Protein AF-A0A7H8XEZ5-F1 (afdb_monomer)

Structure (mmCIF, N/CA/C/O backbone):
data_AF-A0A7H8XEZ5-F1
#
_entry.id   AF-A0A7H8XEZ5-F1
#
loop_
_atom_site.group_PDB
_atom_site.id
_atom_site.type_symbol
_atom_site.label_atom_id
_atom_site.label_alt_id
_atom_site.label_comp_id
_atom_site.label_asym_id
_atom_site.label_entity_id
_atom_site.label_seq_id
_atom_site.pdbx_PDB_ins_code
_atom_site.Cartn_x
_atom_site.Cartn_y
_atom_site.Cartn_z
_atom_site.occupancy
_atom_site.B_iso_or_equiv
_atom_site.auth_seq_id
_atom_site.auth_comp_id
_atom_site.auth_asym_id
_atom_site.auth_atom_id
_atom_site.pdbx_PDB_model_num
ATOM 1 N N . MET A 1 1 ? -26.020 -7.640 13.249 1.00 35.28 1 MET A N 1
ATOM 2 C CA . MET A 1 1 ? -24.809 -8.482 13.328 1.00 35.28 1 MET A CA 1
ATOM 3 C C . MET A 1 1 ? -24.386 -8.817 11.910 1.00 35.28 1 MET A C 1
ATOM 5 O O . MET A 1 1 ? -24.890 -9.774 11.340 1.00 35.28 1 MET A O 1
ATOM 9 N N . THR A 1 2 ? -23.556 -7.984 11.289 1.00 42.88 2 THR A N 1
ATOM 10 C CA . THR A 1 2 ? -22.902 -8.361 10.032 1.00 42.88 2 THR A CA 1
ATOM 11 C C . THR A 1 2 ? -21.891 -9.453 10.363 1.00 42.88 2 THR A C 1
ATOM 13 O O . THR A 1 2 ? -21.129 -9.313 11.318 1.00 42.88 2 THR A O 1
ATOM 16 N N . ALA A 1 3 ? -21.938 -10.574 9.645 1.00 44.00 3 ALA A N 1
ATOM 17 C CA . ALA A 1 3 ? -20.956 -11.637 9.799 1.00 44.00 3 ALA A CA 1
ATOM 18 C C . ALA A 1 3 ? -19.563 -11.033 9.574 1.00 44.00 3 ALA A C 1
ATOM 20 O O . ALA A 1 3 ? -19.283 -10.530 8.485 1.00 44.00 3 ALA A O 1
ATOM 21 N N . SER A 1 4 ? -18.727 -11.027 10.617 1.00 56.81 4 SER A N 1
ATOM 22 C CA . SER A 1 4 ? -17.323 -10.651 10.478 1.00 56.81 4 SER A CA 1
ATOM 23 C C . SER A 1 4 ? -16.694 -11.675 9.542 1.00 56.81 4 SER A C 1
ATOM 25 O O . SER A 1 4 ? -16.546 -12.847 9.889 1.00 56.81 4 SER A O 1
ATOM 27 N N . THR A 1 5 ? -16.467 -11.263 8.299 1.00 82.00 5 THR A N 1
ATOM 28 C CA . THR A 1 5 ? -15.739 -12.071 7.325 1.00 82.00 5 THR A CA 1
ATOM 29 C C . THR A 1 5 ? -14.288 -12.064 7.774 1.00 82.00 5 THR A C 1
ATOM 31 O O . THR A 1 5 ? -13.782 -11.001 8.126 1.00 82.00 5 THR A O 1
ATOM 34 N N . ASP A 1 6 ? -13.649 -13.236 7.807 1.00 91.81 6 ASP A N 1
ATOM 35 C CA . ASP A 1 6 ? -12.242 -13.376 8.194 1.00 91.81 6 ASP A CA 1
ATOM 36 C C . ASP A 1 6 ? -11.391 -12.280 7.519 1.00 91.81 6 ASP A C 1
ATOM 38 O O . ASP A 1 6 ? -11.345 -12.236 6.284 1.00 91.81 6 ASP A O 1
ATOM 42 N N . PRO A 1 7 ? -10.731 -11.385 8.287 1.00 94.75 7 PRO A N 1
ATOM 43 C CA . PRO A 1 7 ? -9.972 -10.277 7.717 1.00 94.75 7 PRO A CA 1
ATOM 44 C C . PRO A 1 7 ? -8.780 -10.743 6.871 1.00 94.75 7 PRO A C 1
ATOM 46 O O . PRO A 1 7 ? -8.233 -9.954 6.104 1.00 94.75 7 PRO A O 1
ATOM 49 N N . LEU A 1 8 ? -8.378 -12.013 6.996 1.00 97.25 8 LEU A N 1
ATOM 50 C CA . LEU A 1 8 ? -7.280 -12.623 6.247 1.00 97.25 8 LEU A CA 1
ATOM 51 C C . LEU A 1 8 ? -7.763 -13.529 5.104 1.00 97.25 8 LEU A C 1
ATOM 53 O O . LEU A 1 8 ? -6.961 -14.237 4.488 1.00 97.25 8 LEU A O 1
ATOM 57 N N . ALA A 1 9 ? -9.059 -13.496 4.777 1.00 96.62 9 ALA A N 1
ATOM 58 C CA . ALA A 1 9 ? -9.618 -14.273 3.682 1.00 96.62 9 ALA A CA 1
ATOM 59 C C . ALA A 1 9 ? -8.895 -13.973 2.356 1.00 96.62 9 ALA A C 1
ATOM 61 O O . ALA A 1 9 ? -8.859 -12.840 1.880 1.00 96.62 9 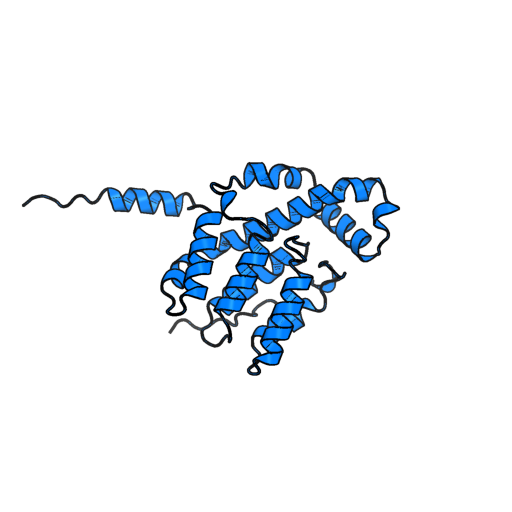ALA A O 1
ATOM 62 N N . GLY A 1 10 ? -8.339 -15.016 1.734 1.00 97.25 10 GLY A N 1
ATOM 63 C CA . GLY A 1 10 ? -7.616 -14.904 0.464 1.00 97.25 10 GLY A CA 1
ATOM 64 C C . GLY A 1 10 ? -6.130 -14.555 0.587 1.00 97.25 10 GLY A C 1
ATOM 65 O O . GLY A 1 10 ? -5.476 -14.473 -0.450 1.00 97.25 10 GLY A O 1
ATOM 66 N N . LEU A 1 11 ? -5.579 -14.425 1.802 1.00 98.38 11 LEU A N 1
ATOM 67 C CA . LEU A 1 11 ? -4.152 -14.151 2.019 1.00 98.38 11 LEU A CA 1
ATOM 68 C C . LEU A 1 11 ? -3.249 -15.156 1.290 1.00 98.38 11 LEU A C 1
ATOM 70 O O . LEU A 1 11 ? -2.317 -14.751 0.605 1.00 98.38 11 LEU A O 1
ATOM 74 N N . ASP A 1 12 ? -3.580 -16.447 1.345 1.00 97.94 12 ASP A N 1
ATOM 75 C CA . ASP A 1 12 ? -2.815 -17.522 0.688 1.00 97.94 12 ASP A CA 1
ATOM 76 C C . ASP A 1 12 ? -3.033 -17.626 -0.829 1.00 97.94 12 ASP A C 1
ATOM 78 O O . ASP A 1 12 ? -2.392 -18.435 -1.493 1.00 97.94 12 ASP A O 1
ATOM 82 N N . ARG A 1 13 ? -3.954 -16.837 -1.400 1.00 97.81 13 ARG A N 1
ATOM 83 C CA . ARG A 1 13 ? -4.188 -16.806 -2.855 1.00 97.81 13 ARG A CA 1
ATOM 84 C C . ARG A 1 13 ? -3.283 -15.810 -3.571 1.00 97.81 13 ARG A C 1
ATOM 86 O O . ARG A 1 13 ? -3.172 -15.871 -4.793 1.00 97.81 13 ARG A O 1
ATOM 93 N N . VAL A 1 14 ? -2.680 -14.880 -2.836 1.00 98.25 14 VAL A N 1
ATOM 94 C CA . VAL A 1 14 ? -1.692 -13.956 -3.393 1.00 98.25 14 VAL A CA 1
ATOM 95 C C . VAL A 1 14 ? -0.391 -14.739 -3.631 1.00 98.25 14 VAL A C 1
ATOM 97 O O . VAL A 1 14 ? 0.046 -15.466 -2.738 1.00 98.25 14 VAL A O 1
ATOM 100 N N . PRO A 1 15 ? 0.243 -14.628 -4.812 1.00 97.00 15 PRO A N 1
ATOM 101 C CA . PRO A 1 15 ? 1.436 -15.402 -5.146 1.00 97.00 15 PRO A CA 1
ATOM 102 C C . PRO A 1 15 ? 2.699 -14.773 -4.531 1.00 97.00 15 PRO A C 1
ATOM 104 O O . PRO A 1 15 ? 3.570 -14.288 -5.250 1.00 97.00 15 PRO A O 1
ATOM 107 N N . TRP A 1 16 ? 2.792 -14.757 -3.199 1.00 98.12 16 TRP A N 1
ATOM 108 C CA . TRP A 1 16 ? 3.825 -14.039 -2.436 1.00 98.12 16 TRP A CA 1
ATOM 109 C C . TRP A 1 16 ? 5.261 -14.340 -2.872 1.00 98.12 16 TRP A C 1
ATOM 111 O O . TRP A 1 16 ? 6.023 -13.403 -3.073 1.00 98.12 16 TRP A O 1
ATOM 121 N N . GLY A 1 17 ? 5.596 -15.605 -3.140 1.00 95.56 17 GLY A N 1
ATOM 122 C CA . GLY A 1 17 ? 6.935 -15.995 -3.605 1.00 95.56 17 GLY A CA 1
ATOM 123 C C . GLY A 1 17 ? 7.308 -15.522 -5.014 1.00 95.56 17 GLY A C 1
ATOM 124 O O . GLY A 1 17 ? 8.449 -15.676 -5.432 1.00 95.56 17 GLY A O 1
ATOM 125 N N . SER A 1 18 ? 6.363 -14.946 -5.766 1.00 94.88 18 SER A N 1
ATOM 126 C CA . SER A 1 18 ? 6.650 -14.273 -7.044 1.00 94.88 18 SER A CA 1
ATOM 127 C C . SER A 1 18 ? 6.796 -12.755 -6.914 1.00 94.88 18 SER A C 1
ATOM 129 O O . SER A 1 18 ? 7.231 -12.108 -7.862 1.00 94.88 18 SER A O 1
ATOM 131 N N . LEU A 1 19 ? 6.422 -12.195 -5.761 1.00 97.81 19 LEU A N 1
ATOM 132 C CA . LEU A 1 19 ? 6.446 -10.765 -5.482 1.00 97.81 19 LEU A CA 1
ATOM 133 C C . LEU A 1 19 ? 7.698 -10.414 -4.684 1.00 97.81 19 LEU A C 1
ATOM 135 O O . LEU A 1 19 ? 8.166 -11.216 -3.876 1.00 97.81 19 LEU A O 1
ATOM 139 N N . HIS A 1 20 ? 8.182 -9.185 -4.842 1.00 97.88 20 HIS A N 1
ATOM 140 C CA . HIS A 1 20 ? 9.327 -8.701 -4.076 1.00 97.88 20 HIS A CA 1
ATOM 141 C C . HIS A 1 20 ? 8.970 -7.529 -3.161 1.00 97.88 20 HIS A C 1
ATOM 143 O O . HIS A 1 20 ? 8.130 -6.672 -3.453 1.00 97.88 20 HIS A O 1
ATOM 149 N N . HIS A 1 21 ? 9.656 -7.499 -2.031 1.00 97.38 21 HIS A N 1
ATOM 150 C CA . HIS A 1 21 ? 9.671 -6.418 -1.059 1.00 97.38 21 HIS A CA 1
ATOM 151 C C . HIS A 1 21 ? 11.119 -5.910 -0.889 1.00 97.38 21 HIS A C 1
ATOM 153 O O . HIS A 1 21 ? 12.026 -6.390 -1.572 1.00 97.38 21 HIS A O 1
ATOM 159 N N . ALA A 1 22 ? 11.375 -5.001 0.053 1.00 96.62 22 ALA A N 1
ATOM 160 C CA . ALA A 1 22 ? 12.683 -4.356 0.216 1.00 96.62 22 ALA A CA 1
ATOM 161 C C . ALA A 1 22 ? 13.882 -5.288 0.444 1.00 96.62 22 ALA A C 1
ATOM 163 O O . ALA A 1 22 ? 15.019 -4.897 0.193 1.00 96.62 22 ALA A O 1
ATOM 164 N N . TYR A 1 23 ? 13.634 -6.503 0.931 1.00 95.06 23 TYR A N 1
ATOM 165 C CA . TYR A 1 23 ? 14.668 -7.473 1.290 1.00 95.06 23 TYR A CA 1
ATOM 166 C C . TYR A 1 23 ? 14.652 -8.739 0.418 1.00 95.06 23 TYR A C 1
ATOM 168 O O . TYR A 1 23 ? 15.205 -9.756 0.825 1.00 95.06 23 TYR A O 1
ATOM 176 N N . GLY A 1 24 ? 14.007 -8.704 -0.756 1.00 95.06 24 GLY A N 1
ATOM 177 C CA . GLY A 1 24 ? 13.902 -9.856 -1.664 1.00 95.06 24 GLY A CA 1
ATOM 178 C C . GLY A 1 24 ? 12.475 -10.407 -1.811 1.00 95.06 24 GLY A C 1
ATOM 179 O O . GLY A 1 24 ? 11.531 -9.615 -1.728 1.00 95.06 24 GLY A O 1
ATOM 180 N N . PRO A 1 25 ? 12.301 -11.719 -2.073 1.00 96.12 25 PRO A N 1
ATOM 181 C CA . PRO A 1 25 ? 10.989 -12.358 -2.219 1.00 96.12 25 PRO A CA 1
ATOM 182 C C . PRO A 1 25 ? 10.098 -12.184 -0.982 1.00 96.12 25 PRO A C 1
ATOM 184 O O . PRO A 1 25 ? 10.585 -12.226 0.143 1.00 96.12 25 PRO A O 1
ATOM 187 N N . ALA A 1 26 ? 8.791 -12.018 -1.187 1.00 98.19 26 ALA A N 1
ATOM 188 C CA . ALA A 1 26 ? 7.827 -11.663 -0.141 1.00 98.19 26 ALA A CA 1
ATOM 189 C C . ALA A 1 26 ? 7.189 -12.872 0.583 1.00 98.19 26 ALA A C 1
ATOM 191 O O . ALA A 1 26 ? 6.064 -12.773 1.079 1.00 98.19 26 ALA A O 1
ATOM 192 N N . ASP A 1 27 ? 7.866 -14.023 0.634 1.00 98.00 27 ASP A N 1
ATOM 193 C CA . ASP A 1 27 ? 7.354 -15.276 1.224 1.00 98.00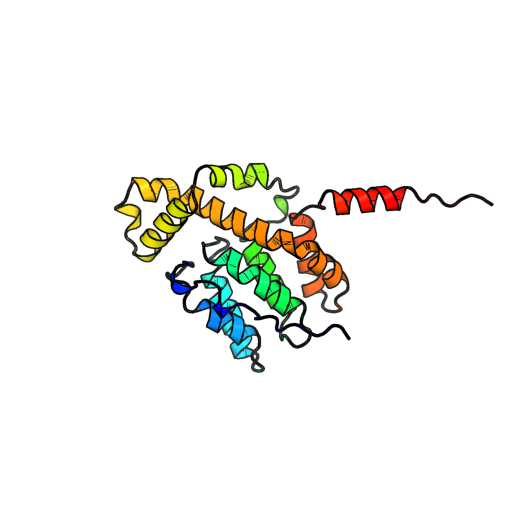 27 ASP A CA 1
ATOM 194 C C . ASP A 1 27 ? 7.022 -15.177 2.726 1.00 98.00 27 ASP A C 1
ATOM 196 O O . ASP A 1 27 ? 6.225 -15.952 3.258 1.00 98.00 27 ASP A O 1
ATOM 200 N N . ASP A 1 28 ? 7.630 -14.223 3.425 1.00 98.25 28 ASP A N 1
ATOM 201 C CA . ASP A 1 28 ? 7.472 -13.968 4.856 1.00 98.25 28 ASP A CA 1
ATOM 202 C C . ASP A 1 28 ? 6.251 -13.088 5.194 1.00 98.25 28 ASP A C 1
ATOM 204 O O . ASP A 1 28 ? 5.699 -13.181 6.301 1.00 98.25 28 ASP A O 1
ATOM 208 N N . VAL A 1 29 ? 5.777 -12.284 4.237 1.00 98.69 29 VAL A N 1
ATOM 209 C CA . VAL A 1 29 ? 4.665 -11.335 4.400 1.00 98.69 29 VAL A CA 1
ATOM 210 C C . VAL A 1 29 ? 3.389 -11.995 4.943 1.00 98.69 29 VAL A C 1
ATOM 212 O O . VAL A 1 29 ? 2.802 -11.454 5.887 1.00 98.69 29 VAL A O 1
ATOM 215 N N . PRO A 1 30 ? 2.944 -13.180 4.473 1.00 98.69 30 PRO A N 1
ATOM 216 C CA . PRO A 1 30 ? 1.761 -13.844 5.030 1.00 98.69 30 PRO A CA 1
ATOM 217 C C . PRO A 1 30 ? 1.902 -14.182 6.513 1.00 98.69 30 PRO A C 1
ATOM 219 O O . PRO A 1 30 ? 0.920 -14.159 7.257 1.00 98.69 30 PRO A O 1
ATOM 222 N N . GLY A 1 31 ? 3.113 -14.535 6.952 1.00 98.56 31 GLY A N 1
ATOM 223 C CA . GLY A 1 31 ? 3.408 -14.807 8.356 1.00 98.56 31 GLY A CA 1
ATOM 224 C C . GLY A 1 31 ? 3.296 -13.540 9.201 1.00 98.56 31 GLY A C 1
ATOM 225 O O . GLY A 1 31 ? 2.639 -13.548 10.243 1.00 98.56 31 GLY A O 1
ATOM 226 N N . GLN A 1 32 ? 3.861 -12.436 8.711 1.00 98.62 32 GLN A N 1
ATOM 227 C CA . GLN A 1 32 ? 3.814 -11.132 9.376 1.00 98.62 32 GLN A 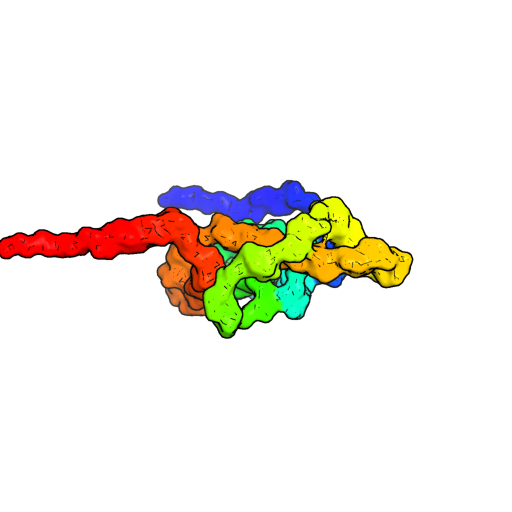CA 1
ATOM 228 C C . GLN A 1 32 ? 2.379 -10.593 9.477 1.00 98.62 32 GLN A C 1
ATOM 230 O O . GLN A 1 32 ? 1.949 -10.197 10.560 1.00 98.62 32 GLN A O 1
ATOM 235 N N . VAL A 1 33 ? 1.593 -10.660 8.394 1.00 98.69 33 VAL A N 1
ATOM 236 C CA . VAL A 1 33 ? 0.182 -10.229 8.385 1.00 98.69 33 VAL A CA 1
ATOM 237 C C . VAL A 1 33 ? -0.651 -11.039 9.387 1.00 98.69 33 VAL A C 1
ATOM 239 O O . VAL A 1 33 ? -1.417 -10.460 10.158 1.00 98.69 33 VAL A O 1
ATOM 242 N N . ARG A 1 34 ? -0.470 -12.367 9.457 1.00 98.44 34 ARG A N 1
ATOM 243 C CA . ARG A 1 34 ? -1.132 -13.200 10.481 1.00 98.44 34 ARG A CA 1
ATOM 244 C C . ARG A 1 34 ? -0.702 -12.831 11.896 1.00 98.44 34 ARG A C 1
ATOM 246 O O . ARG A 1 34 ? -1.531 -12.808 12.803 1.00 98.44 34 ARG A O 1
ATOM 253 N N . ALA A 1 35 ? 0.576 -12.528 12.104 1.00 98.38 35 ALA A N 1
ATOM 254 C CA . ALA A 1 35 ? 1.107 -12.193 13.419 1.00 98.38 35 ALA A CA 1
ATOM 255 C C . ALA A 1 35 ? 0.541 -10.877 13.991 1.00 98.38 35 ALA A C 1
ATOM 257 O O . ALA A 1 35 ? 0.511 -10.724 15.215 1.00 98.38 35 ALA A O 1
ATOM 258 N N . LEU A 1 36 ? -0.016 -9.986 13.157 1.00 97.88 36 LEU A N 1
ATOM 259 C CA . LEU A 1 36 ? -0.790 -8.820 13.614 1.00 97.88 36 LEU A CA 1
ATOM 260 C C . LEU A 1 36 ? -2.053 -9.208 14.408 1.00 97.88 36 LEU A C 1
ATOM 262 O O . LEU A 1 36 ? -2.531 -8.426 15.223 1.00 97.88 36 LEU A O 1
ATOM 266 N N . ARG A 1 37 ? -2.567 -10.434 14.241 1.00 96.62 37 ARG A N 1
ATOM 267 C CA . ARG A 1 37 ? -3.694 -10.985 15.019 1.00 96.62 37 ARG A CA 1
ATOM 268 C C . ARG A 1 37 ? -3.276 -11.658 16.324 1.00 96.62 37 ARG A C 1
ATOM 270 O O . ARG A 1 37 ? -4.127 -12.179 17.042 1.00 96.62 37 ARG A O 1
ATOM 277 N N . SER A 1 38 ? -1.983 -11.678 16.646 1.00 97.25 38 SER A N 1
ATOM 278 C CA . SER A 1 38 ? -1.502 -12.326 17.863 1.00 97.25 38 SER A CA 1
ATOM 279 C C . SER A 1 38 ? -2.108 -11.690 19.116 1.00 97.25 38 SER A C 1
ATOM 281 O O . SER A 1 38 ? -2.149 -10.467 19.275 1.00 97.25 38 SER A O 1
ATOM 283 N N . THR A 1 39 ? -2.502 -12.526 20.073 1.00 96.38 39 THR A N 1
ATOM 284 C CA . THR A 1 39 ? -2.906 -12.075 21.412 1.00 96.38 39 THR A CA 1
ATOM 285 C C . THR A 1 39 ? -1.736 -11.454 22.185 1.00 96.38 39 THR A C 1
ATOM 287 O O . THR A 1 39 ? -1.949 -10.663 23.103 1.00 96.38 39 THR A O 1
ATOM 290 N N . HIS A 1 40 ? -0.493 -11.741 21.784 1.00 97.75 40 HIS A N 1
ATOM 291 C CA . HIS A 1 40 ? 0.719 -11.237 22.421 1.00 97.75 40 HIS A CA 1
ATOM 292 C C . HIS A 1 40 ? 1.183 -9.926 21.774 1.00 97.75 40 HIS A C 1
ATOM 294 O O . HIS A 1 40 ? 1.668 -9.903 20.642 1.00 97.75 40 HIS A O 1
ATOM 300 N N . ALA A 1 41 ? 1.098 -8.824 22.525 1.00 97.31 41 ALA A N 1
ATOM 301 C CA . ALA A 1 41 ? 1.468 -7.492 22.039 1.00 97.31 41 ALA A CA 1
ATOM 302 C C . ALA A 1 41 ? 2.920 -7.376 21.514 1.00 97.31 41 ALA A C 1
ATOM 304 O O . ALA A 1 41 ? 3.114 -6.731 20.483 1.00 97.31 41 ALA A O 1
ATOM 305 N N . PRO A 1 42 ? 3.949 -8.004 22.129 1.00 98.06 42 PRO A N 1
ATOM 306 C CA . PRO A 1 42 ? 5.301 -7.990 21.564 1.00 98.06 42 PRO A CA 1
ATOM 307 C C . PRO A 1 42 ? 5.386 -8.630 20.172 1.00 98.06 42 PRO A C 1
ATOM 309 O O . PRO A 1 42 ? 6.084 -8.107 19.307 1.00 98.06 42 PRO A O 1
ATOM 312 N N . THR A 1 43 ? 4.641 -9.716 19.934 1.00 98.44 43 THR A N 1
ATOM 313 C CA . THR A 1 43 ? 4.568 -10.378 18.623 1.00 98.44 43 THR A CA 1
ATOM 314 C C . THR A 1 43 ? 3.945 -9.458 17.580 1.00 98.44 43 THR A C 1
ATOM 316 O O . THR A 1 43 ? 4.513 -9.312 16.503 1.00 98.44 43 THR A O 1
ATOM 319 N N . ARG A 1 44 ? 2.834 -8.783 17.912 1.00 98.19 44 ARG A N 1
ATOM 320 C CA . ARG A 1 44 ? 2.193 -7.826 16.996 1.00 98.19 44 ARG A CA 1
ATOM 321 C C . ARG A 1 44 ? 3.115 -6.667 16.636 1.00 98.19 44 ARG A C 1
ATOM 323 O O . ARG A 1 44 ? 3.261 -6.357 15.463 1.00 98.19 44 ARG A O 1
ATOM 330 N N . ARG A 1 45 ? 3.776 -6.052 17.625 1.00 98.12 45 ARG A N 1
ATOM 331 C CA . ARG A 1 45 ? 4.698 -4.925 17.388 1.00 98.12 45 ARG A CA 1
ATOM 332 C C . ARG A 1 45 ? 5.883 -5.316 16.512 1.00 98.12 45 ARG A C 1
ATOM 334 O O . ARG A 1 45 ? 6.255 -4.557 15.623 1.00 98.12 45 ARG A O 1
ATOM 341 N N . ARG A 1 46 ? 6.459 -6.498 16.753 1.00 98.44 46 ARG A N 1
ATOM 342 C CA . ARG A 1 46 ? 7.532 -7.040 15.916 1.00 98.44 46 ARG A CA 1
ATOM 343 C C . ARG A 1 46 ? 7.047 -7.244 14.481 1.00 98.44 46 ARG A C 1
ATOM 345 O O . ARG A 1 46 ? 7.662 -6.704 13.571 1.00 98.44 46 ARG A O 1
ATOM 352 N N . ALA A 1 47 ? 5.921 -7.934 14.307 1.00 98.62 47 ALA A N 1
ATOM 353 C CA . ALA A 1 47 ? 5.337 -8.190 12.995 1.00 98.62 47 ALA A CA 1
ATOM 354 C C . ALA A 1 47 ? 4.999 -6.896 12.243 1.00 98.62 47 ALA A C 1
ATOM 356 O O . ALA A 1 47 ? 5.272 -6.792 11.055 1.00 98.62 47 ALA A O 1
ATOM 357 N N . LEU A 1 48 ? 4.466 -5.887 12.939 1.00 98.44 48 LEU A N 1
ATOM 358 C CA . LEU A 1 48 ? 4.190 -4.572 12.365 1.00 98.44 48 LEU A CA 1
ATOM 359 C C . LEU A 1 48 ? 5.473 -3.900 11.863 1.00 98.44 48 LEU A C 1
ATOM 361 O O . LEU A 1 48 ? 5.481 -3.361 10.762 1.00 98.44 48 LEU A O 1
ATOM 365 N N . SER A 1 49 ? 6.552 -3.938 12.651 1.00 98.00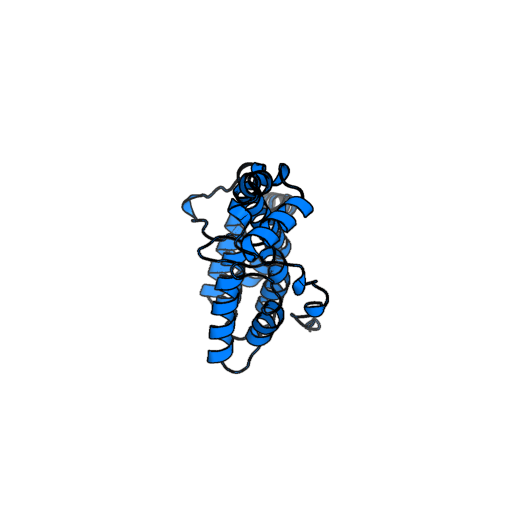 49 SER A N 1
ATOM 366 C CA . SER A 1 49 ? 7.828 -3.328 12.269 1.00 98.00 49 SER A CA 1
ATOM 367 C C . SER A 1 49 ? 8.513 -4.066 11.119 1.00 98.00 49 SER A C 1
ATOM 369 O O . SER A 1 49 ? 9.058 -3.411 10.233 1.00 98.00 49 SER A O 1
ATOM 371 N N . GLU A 1 50 ? 8.503 -5.401 11.135 1.00 98.38 50 GLU A N 1
ATOM 372 C CA . GLU A 1 50 ? 9.045 -6.237 10.055 1.00 98.38 50 GLU A CA 1
ATOM 373 C C . GLU A 1 50 ? 8.269 -5.990 8.757 1.00 98.38 50 GLU A C 1
ATOM 375 O O . GLU A 1 50 ? 8.871 -5.643 7.742 1.00 98.38 50 GLU A O 1
ATOM 380 N N . LEU A 1 51 ? 6.934 -6.025 8.822 1.00 98.56 51 LEU A N 1
ATOM 381 C CA . LEU A 1 51 ? 6.071 -5.766 7.674 1.00 98.56 51 LEU A CA 1
ATOM 382 C C . LEU A 1 51 ? 6.261 -4.348 7.127 1.00 98.56 51 LEU A C 1
ATOM 384 O O . LEU A 1 51 ? 6.418 -4.174 5.922 1.00 98.56 51 LEU A O 1
ATOM 388 N N . ALA A 1 52 ? 6.298 -3.333 7.996 1.00 97.94 52 ALA A N 1
ATOM 389 C CA . ALA A 1 52 ? 6.548 -1.951 7.592 1.00 97.94 52 ALA A CA 1
ATOM 390 C C . ALA A 1 52 ? 7.887 -1.802 6.858 1.00 97.94 52 ALA A C 1
ATOM 392 O O . ALA A 1 52 ? 7.942 -1.167 5.806 1.00 97.94 52 ALA A O 1
ATOM 393 N N . GLY A 1 53 ? 8.952 -2.409 7.390 1.00 97.19 53 GLY A N 1
ATOM 394 C CA . GLY A 1 53 ? 10.279 -2.377 6.781 1.00 97.19 53 GLY A CA 1
ATOM 395 C C . GLY A 1 53 ? 10.330 -3.096 5.435 1.00 97.19 53 GLY A C 1
ATOM 396 O O . GLY A 1 53 ? 10.958 -2.589 4.510 1.00 97.19 53 GLY A O 1
ATOM 397 N N . ALA A 1 54 ? 9.640 -4.231 5.319 1.00 97.81 54 ALA A N 1
ATOM 398 C CA . ALA A 1 54 ? 9.550 -5.020 4.100 1.00 97.81 54 ALA A CA 1
ATOM 399 C C . ALA A 1 54 ? 8.784 -4.284 2.992 1.00 97.81 54 ALA A C 1
ATOM 401 O O . ALA A 1 54 ? 9.314 -4.051 1.906 1.00 97.81 54 ALA A O 1
ATOM 402 N N . VAL A 1 55 ? 7.534 -3.892 3.256 1.00 98.06 55 VAL A N 1
ATOM 403 C CA . VAL A 1 55 ? 6.641 -3.354 2.218 1.00 98.06 55 VAL A CA 1
ATOM 404 C C . VAL A 1 55 ? 6.696 -1.834 2.075 1.00 98.06 55 VAL A C 1
ATOM 406 O O . VAL A 1 55 ? 6.111 -1.294 1.142 1.00 98.06 55 VAL A O 1
ATOM 409 N N . CYS A 1 56 ? 7.364 -1.106 2.968 1.00 97.38 56 CYS A N 1
ATOM 410 C CA . CYS A 1 56 ? 7.514 0.345 2.862 1.00 97.38 56 CYS A CA 1
ATOM 411 C C . CYS A 1 56 ? 8.844 0.832 3.469 1.00 97.38 56 CYS A C 1
ATOM 413 O O . CYS A 1 56 ? 8.872 1.595 4.442 1.00 97.38 56 CYS A O 1
ATOM 415 N N . HIS A 1 57 ? 9.970 0.410 2.894 1.00 94.75 57 HIS A N 1
ATOM 416 C CA . HIS A 1 57 ? 11.288 0.758 3.421 1.00 94.75 57 HIS A CA 1
ATOM 417 C C . HIS A 1 57 ? 11.612 2.247 3.253 1.00 94.75 57 HIS A C 1
ATOM 419 O O . HIS A 1 57 ? 11.707 2.741 2.132 1.00 94.75 57 HIS A O 1
ATOM 425 N N . GLN A 1 58 ? 11.787 2.969 4.366 1.00 92.38 58 GLN A N 1
ATOM 426 C CA . GLN A 1 58 ? 12.120 4.407 4.388 1.00 92.38 58 GLN A CA 1
ATOM 427 C C . GLN A 1 58 ? 11.181 5.270 3.526 1.00 92.38 58 GLN A C 1
ATOM 429 O O . GLN A 1 58 ? 11.567 6.286 2.956 1.00 92.38 58 GLN A O 1
ATOM 434 N N . GLY A 1 59 ? 9.917 4.853 3.434 1.00 92.50 59 GLY A N 1
ATOM 435 C CA . GLY A 1 59 ? 8.910 5.535 2.635 1.00 92.50 59 GLY A CA 1
ATOM 436 C C . GLY A 1 59 ? 8.881 5.136 1.161 1.00 92.50 59 GLY A C 1
ATOM 437 O O . GLY A 1 59 ? 8.015 5.659 0.468 1.00 92.50 59 GLY A O 1
ATOM 438 N N . THR A 1 60 ? 9.748 4.232 0.689 1.00 96.25 60 THR A N 1
ATOM 439 C CA . THR A 1 60 ? 9.707 3.615 -0.649 1.00 96.25 60 THR A CA 1
ATOM 440 C C . THR A 1 60 ? 8.805 2.387 -0.645 1.00 96.25 60 THR A C 1
ATOM 442 O O . THR A 1 60 ? 8.902 1.546 0.243 1.00 96.25 60 THR A O 1
ATOM 445 N N . ARG A 1 61 ? 7.938 2.274 -1.657 1.00 98.12 61 ARG A N 1
ATOM 446 C CA . ARG A 1 61 ? 7.020 1.141 -1.836 1.00 98.12 61 ARG A CA 1
ATOM 447 C C . ARG A 1 61 ? 7.611 0.174 -2.852 1.00 98.12 61 ARG A C 1
ATOM 449 O O . ARG A 1 61 ? 8.408 0.576 -3.692 1.00 98.12 61 ARG A O 1
ATOM 456 N N . TRP A 1 62 ? 7.190 -1.072 -2.753 1.00 98.00 62 TRP A N 1
ATOM 457 C CA . TRP A 1 62 ? 7.696 -2.227 -3.475 1.00 98.00 62 TRP A CA 1
ATOM 458 C C . TRP A 1 62 ? 6.541 -2.978 -4.135 1.00 98.00 62 TRP A C 1
ATOM 460 O O . TRP A 1 62 ? 5.366 -2.702 -3.883 1.00 98.00 62 TRP A O 1
ATOM 470 N N . GLU A 1 63 ? 6.865 -3.962 -4.963 1.00 98.06 63 GLU A N 1
ATOM 471 C CA . GLU A 1 63 ? 5.872 -4.762 -5.677 1.00 98.06 63 GLU A CA 1
ATOM 472 C C . GLU A 1 63 ? 4.832 -5.401 -4.734 1.00 98.06 63 GLU A C 1
ATOM 474 O O . GLU A 1 63 ? 3.629 -5.382 -5.013 1.00 98.06 63 GLU A O 1
ATOM 479 N N . ALA A 1 64 ? 5.275 -5.900 -3.576 1.00 98.31 64 ALA A N 1
ATOM 480 C CA . ALA A 1 64 ? 4.416 -6.498 -2.555 1.00 98.31 64 ALA A CA 1
ATOM 481 C C . ALA A 1 64 ? 3.481 -5.494 -1.842 1.00 98.31 64 ALA A C 1
ATOM 483 O O . ALA A 1 64 ? 2.457 -5.900 -1.286 1.00 98.31 64 ALA A O 1
ATOM 484 N N . SER A 1 65 ? 3.777 -4.188 -1.862 1.00 98.69 65 SER A N 1
ATOM 485 C CA . SER A 1 65 ? 3.085 -3.170 -1.052 1.00 98.69 65 SER A CA 1
ATOM 486 C C . SER A 1 65 ? 1.588 -3.103 -1.311 1.00 98.69 65 SER A C 1
ATOM 488 O O . SER A 1 65 ? 0.791 -3.113 -0.376 1.00 98.69 65 SER A O 1
ATOM 490 N N . ARG A 1 66 ? 1.175 -3.088 -2.582 1.00 98.62 66 ARG A N 1
ATOM 491 C CA . ARG A 1 66 ? -0.250 -3.008 -2.942 1.00 98.62 66 ARG A CA 1
ATOM 492 C C . ARG A 1 66 ? -1.059 -4.206 -2.432 1.00 98.62 66 ARG A C 1
ATOM 494 O O . ARG A 1 66 ? -2.259 -4.084 -2.211 1.00 98.62 66 ARG A O 1
ATOM 501 N N . HIS A 1 67 ? -0.414 -5.360 -2.250 1.00 98.69 67 HIS A N 1
ATOM 502 C CA . HIS A 1 67 ? -1.089 -6.616 -1.920 1.00 98.69 67 HIS A CA 1
ATOM 503 C C . HIS A 1 67 ? -1.410 -6.750 -0.435 1.00 98.69 67 HIS A C 1
ATOM 505 O O . HIS A 1 67 ? -2.329 -7.485 -0.087 1.00 98.69 67 HIS A O 1
ATOM 511 N N . VAL A 1 68 ? -0.717 -6.022 0.448 1.00 98.75 68 VAL A N 1
ATOM 512 C CA . VAL A 1 68 ? -1.037 -6.035 1.887 1.00 98.75 68 VAL A CA 1
ATOM 513 C C . VAL A 1 68 ? -2.195 -5.105 2.251 1.00 98.75 68 VAL A C 1
ATOM 515 O O . VAL A 1 68 ? -2.877 -5.338 3.247 1.00 98.75 68 VAL A O 1
ATOM 518 N N . VAL A 1 69 ? -2.457 -4.084 1.427 1.00 98.81 69 VAL A N 1
ATOM 519 C CA . VAL A 1 69 ? -3.495 -3.062 1.644 1.00 98.81 69 VAL A CA 1
ATOM 520 C C . VAL A 1 69 ? -4.872 -3.633 2.018 1.00 98.81 69 VAL A C 1
ATOM 522 O O . VAL A 1 69 ? -5.386 -3.235 3.067 1.00 98.81 69 VAL A O 1
ATOM 525 N N . PRO A 1 70 ? -5.479 -4.564 1.251 1.00 98.50 70 PRO A N 1
ATOM 526 C CA . PRO A 1 70 ? -6.818 -5.058 1.576 1.00 98.50 70 PRO A CA 1
ATOM 527 C C . PRO A 1 70 ? -6.877 -5.773 2.933 1.00 98.50 70 PRO A C 1
ATOM 529 O O . PRO A 1 70 ? -7.875 -5.656 3.644 1.00 98.50 70 PRO A O 1
ATOM 532 N N . PHE A 1 71 ? -5.803 -6.465 3.325 1.00 98.69 71 PHE A N 1
ATOM 533 C CA . PHE A 1 71 ? -5.722 -7.155 4.613 1.00 98.69 71 PHE A CA 1
ATOM 534 C C . PHE A 1 71 ? -5.533 -6.173 5.766 1.00 98.69 71 PHE A C 1
ATOM 536 O O . PHE A 1 71 ? -6.192 -6.314 6.789 1.00 98.69 71 PHE A O 1
ATOM 543 N N . LEU A 1 72 ? -4.702 -5.138 5.600 1.00 98.75 72 LEU A N 1
ATOM 544 C CA . LEU A 1 72 ? -4.561 -4.074 6.601 1.00 98.75 72 LEU A CA 1
ATOM 545 C C . LEU A 1 72 ? -5.890 -3.337 6.814 1.00 98.75 72 LEU A C 1
ATOM 547 O O . LEU A 1 72 ? -6.282 -3.102 7.955 1.00 98.75 72 LEU A O 1
ATOM 551 N N . ALA A 1 73 ? -6.621 -3.044 5.734 1.00 98.44 73 ALA A N 1
ATOM 552 C CA . ALA A 1 73 ? -7.936 -2.421 5.822 1.00 98.44 73 ALA A CA 1
ATOM 553 C C . ALA A 1 73 ? -8.972 -3.327 6.514 1.00 98.44 73 ALA A C 1
ATOM 555 O O . ALA A 1 73 ? -9.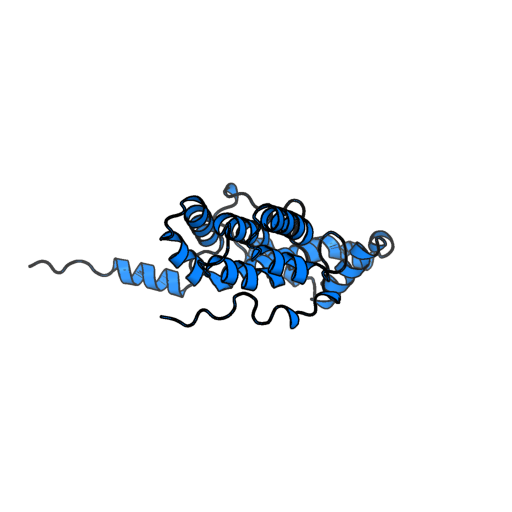777 -2.857 7.315 1.00 98.44 73 ALA A O 1
ATOM 556 N N . ALA A 1 74 ? -8.953 -4.637 6.249 1.00 98.19 74 ALA A N 1
ATOM 557 C CA . ALA A 1 74 ? -9.838 -5.593 6.915 1.00 98.19 74 ALA A CA 1
ATOM 558 C C . ALA A 1 74 ? -9.484 -5.809 8.391 1.00 98.19 74 ALA A C 1
ATOM 560 O O . ALA A 1 74 ? -10.375 -5.853 9.235 1.00 98.19 74 ALA A O 1
ATOM 561 N N . LEU A 1 75 ? -8.195 -5.873 8.719 1.00 98.19 75 LEU A N 1
ATOM 562 C CA . LEU A 1 75 ? -7.712 -5.943 10.096 1.00 98.19 75 LEU A CA 1
ATOM 563 C C . LEU A 1 75 ? -8.110 -4.703 10.899 1.00 98.19 75 LEU A C 1
ATOM 565 O O . LEU A 1 75 ? -8.512 -4.839 12.052 1.00 98.19 75 LEU A O 1
ATOM 569 N N . ALA A 1 76 ? -8.032 -3.519 10.292 1.00 97.81 76 ALA A N 1
ATOM 570 C CA . ALA A 1 76 ? -8.459 -2.270 10.907 1.00 97.81 76 ALA A CA 1
ATOM 571 C C . ALA A 1 76 ? -9.979 -2.194 11.127 1.00 97.81 76 ALA A C 1
ATOM 573 O O . ALA A 1 76 ? -10.402 -1.552 12.081 1.00 97.81 76 ALA A O 1
ATOM 574 N N . ASP A 1 77 ? -10.803 -2.863 10.315 1.00 96.12 77 ASP A N 1
ATOM 575 C CA . ASP A 1 77 ? -12.255 -2.949 10.537 1.00 96.12 77 ASP A CA 1
ATOM 576 C C . ASP A 1 77 ? -12.648 -3.930 11.649 1.00 96.12 77 ASP A C 1
ATOM 578 O O . ASP A 1 77 ? -13.702 -3.759 12.257 1.00 96.12 77 ASP A O 1
ATOM 582 N N . ASP A 1 78 ? -11.845 -4.964 11.909 1.00 96.06 78 ASP A N 1
ATOM 583 C CA . ASP A 1 78 ? -12.174 -5.986 12.902 1.00 96.06 78 ASP A CA 1
ATOM 584 C C . ASP A 1 78 ? -11.823 -5.513 14.330 1.00 96.06 78 ASP A C 1
ATOM 586 O O . ASP A 1 78 ? -10.636 -5.392 14.658 1.00 96.06 78 ASP A O 1
ATOM 590 N N . PRO A 1 79 ? -12.811 -5.311 15.230 1.00 93.25 79 PRO A N 1
ATOM 591 C CA . PRO A 1 79 ? -12.560 -4.896 16.611 1.00 93.25 79 PRO A CA 1
ATOM 592 C C . PRO A 1 79 ? -11.740 -5.905 17.427 1.00 93.25 79 PRO A C 1
ATOM 594 O O . PRO A 1 79 ? -11.187 -5.541 18.462 1.00 93.25 79 PRO A O 1
ATOM 597 N N . ALA A 1 80 ? -11.653 -7.167 16.989 1.00 93.06 80 ALA A N 1
ATOM 598 C CA . ALA A 1 80 ? -10.820 -8.184 17.630 1.00 93.06 80 ALA A CA 1
ATOM 599 C C . ALA A 1 80 ? -9.322 -8.044 17.296 1.00 93.06 80 ALA A C 1
ATOM 601 O O . ALA A 1 80 ? -8.488 -8.716 17.907 1.00 93.06 80 ALA A O 1
ATOM 602 N N . THR A 1 81 ? -8.956 -7.194 16.334 1.00 95.69 81 THR A N 1
ATOM 603 C CA . THR A 1 81 ? -7.555 -6.901 16.025 1.00 95.69 81 THR A CA 1
ATOM 604 C C . THR A 1 81 ? -6.963 -6.015 17.119 1.00 95.69 81 THR A C 1
ATOM 606 O O . THR A 1 81 ? -7.509 -4.968 17.455 1.00 95.69 81 THR A O 1
ATOM 609 N N . GLY A 1 82 ? -5.828 -6.422 17.688 1.00 94.44 82 GLY A N 1
ATOM 610 C CA . GLY A 1 82 ? -5.082 -5.581 18.624 1.00 94.44 82 GLY A CA 1
ATOM 611 C C . GLY A 1 82 ? -4.345 -4.449 17.904 1.00 94.44 82 GLY A C 1
ATOM 612 O O . GLY A 1 82 ? -3.934 -4.609 16.761 1.00 94.44 82 GLY A O 1
ATOM 613 N N . ASP A 1 83 ? -4.131 -3.325 18.590 1.00 96.62 83 ASP A N 1
ATOM 614 C CA . ASP A 1 83 ? -3.354 -2.177 18.091 1.00 96.62 83 ASP A CA 1
ATOM 615 C C . ASP A 1 83 ? -3.855 -1.625 16.731 1.00 96.62 83 ASP A C 1
ATOM 617 O O . ASP A 1 83 ? -3.057 -1.254 15.870 1.00 96.62 83 ASP A O 1
ATOM 621 N N . ARG A 1 84 ? -5.185 -1.553 16.527 1.00 97.75 84 ARG A N 1
ATOM 622 C CA . ARG A 1 84 ? -5.819 -1.109 15.262 1.00 97.75 84 ARG A CA 1
ATOM 623 C C . ARG A 1 84 ? -5.265 0.216 14.738 1.00 97.75 84 ARG A C 1
ATOM 625 O O . ARG A 1 84 ? -4.968 0.301 13.552 1.00 97.75 84 ARG A O 1
ATOM 632 N N . ALA A 1 85 ? -5.049 1.216 15.596 1.00 98.38 85 ALA A N 1
ATOM 633 C CA . ALA A 1 85 ? -4.446 2.486 15.183 1.00 98.38 85 ALA A CA 1
ATOM 634 C C . ALA A 1 85 ? -3.070 2.306 14.518 1.00 98.38 85 ALA A C 1
ATOM 636 O O . ALA A 1 85 ? -2.772 2.964 13.525 1.00 98.38 85 ALA A O 1
ATOM 637 N N . ALA A 1 86 ? -2.248 1.374 15.009 1.00 98.38 86 ALA A N 1
ATOM 638 C CA . ALA A 1 86 ? -0.944 1.077 14.427 1.00 98.38 86 ALA A CA 1
ATOM 639 C C . ALA A 1 86 ? -1.068 0.355 13.071 1.00 98.38 86 ALA A C 1
ATOM 641 O O . ALA A 1 86 ? -0.284 0.615 12.160 1.00 98.38 86 ALA A O 1
ATOM 642 N N . VAL A 1 87 ? -2.089 -0.496 12.904 1.00 98.62 87 VAL A N 1
ATOM 643 C CA . VAL A 1 87 ? -2.433 -1.114 11.610 1.00 98.62 87 VAL A CA 1
ATOM 644 C C . VAL A 1 87 ? -2.871 -0.055 10.593 1.00 98.62 87 VAL A C 1
ATOM 646 O O . VAL A 1 87 ? -2.403 -0.090 9.455 1.00 98.62 87 VAL A O 1
ATOM 649 N N . VAL A 1 88 ? -3.699 0.922 10.990 1.00 98.62 88 VAL A N 1
ATOM 650 C CA . VAL A 1 88 ? -4.081 2.046 10.110 1.00 98.62 88 VAL A CA 1
ATOM 651 C C . VAL A 1 88 ? -2.871 2.928 9.790 1.00 98.62 88 VAL A C 1
ATOM 653 O O . VAL A 1 88 ? -2.697 3.329 8.642 1.00 98.62 88 VAL A O 1
ATOM 656 N N . GLY A 1 89 ? -1.978 3.163 10.754 1.00 98.19 89 GLY A N 1
ATOM 657 C CA . GLY A 1 89 ? -0.714 3.862 10.514 1.00 98.19 89 GLY A CA 1
ATOM 658 C C . GLY A 1 89 ? 0.168 3.155 9.476 1.00 98.19 89 GLY A C 1
ATOM 659 O O . GLY A 1 89 ? 0.720 3.805 8.588 1.00 98.19 89 GLY A O 1
ATOM 660 N N . LEU A 1 90 ? 0.249 1.819 9.521 1.00 98.56 90 LEU A N 1
ATOM 661 C CA . LEU A 1 90 ? 0.936 1.034 8.491 1.00 98.56 90 LEU A CA 1
ATOM 662 C C . LEU A 1 90 ? 0.215 1.111 7.140 1.00 98.56 90 LEU A C 1
ATOM 664 O O . LEU A 1 90 ? 0.872 1.291 6.120 1.00 98.56 90 LEU A O 1
ATOM 668 N N . LEU A 1 91 ? -1.117 1.028 7.107 1.00 98.62 91 LEU A N 1
ATOM 669 C CA . LEU A 1 91 ? -1.888 1.224 5.876 1.00 98.62 91 LEU A CA 1
ATOM 670 C C . LEU A 1 91 ? -1.598 2.596 5.248 1.00 98.62 91 LEU A C 1
ATOM 672 O O . LEU A 1 91 ? -1.352 2.680 4.045 1.00 98.62 91 LEU A O 1
ATOM 676 N N . ARG A 1 92 ? -1.539 3.653 6.066 1.00 97.81 92 ARG A N 1
ATOM 677 C CA . ARG A 1 92 ? -1.158 5.003 5.640 1.00 97.81 92 ARG A CA 1
ATOM 678 C C . ARG A 1 92 ? 0.261 5.049 5.090 1.00 97.81 92 ARG A C 1
ATOM 680 O O . ARG A 1 92 ? 0.487 5.619 4.023 1.00 97.81 92 ARG A O 1
ATOM 687 N N . ALA A 1 93 ? 1.213 4.410 5.766 1.00 97.75 93 ALA A N 1
ATOM 688 C CA . ALA A 1 93 ? 2.577 4.287 5.267 1.00 97.75 93 ALA A CA 1
ATOM 689 C C . ALA A 1 93 ? 2.636 3.515 3.940 1.00 97.75 93 ALA A C 1
ATOM 691 O O . ALA A 1 93 ? 3.315 3.943 3.024 1.00 97.75 93 ALA A O 1
ATOM 692 N N . VAL A 1 94 ? 1.894 2.428 3.764 1.00 98.44 94 VAL A N 1
ATOM 693 C CA . VAL A 1 94 ? 1.904 1.668 2.506 1.00 98.44 94 VAL A CA 1
ATOM 694 C C . VAL A 1 94 ? 1.266 2.461 1.364 1.00 98.44 94 VAL A C 1
ATOM 696 O O . VAL A 1 94 ? 1.825 2.516 0.271 1.00 98.44 94 VAL A O 1
ATOM 699 N N . ALA A 1 95 ? 0.124 3.105 1.604 1.00 97.88 95 ALA A N 1
ATOM 700 C CA . ALA A 1 95 ? -0.609 3.800 0.552 1.00 97.88 95 ALA A CA 1
ATOM 701 C C . ALA A 1 95 ? 0.050 5.125 0.128 1.00 97.88 95 ALA A C 1
ATOM 703 O O . ALA A 1 95 ? 0.022 5.479 -1.050 1.00 97.88 95 ALA A O 1
ATOM 704 N N . LEU A 1 96 ? 0.661 5.855 1.068 1.00 96.81 96 LEU A N 1
ATOM 705 C CA . LEU A 1 96 ? 1.241 7.182 0.814 1.00 96.81 96 LEU A CA 1
ATOM 706 C C . LEU A 1 96 ? 2.781 7.173 0.808 1.00 96.81 96 LEU A C 1
ATOM 708 O O . LEU A 1 96 ? 3.415 8.049 0.217 1.00 96.81 96 LEU A O 1
ATOM 712 N N . GLY A 1 97 ? 3.409 6.173 1.433 1.00 96.06 97 GLY A N 1
ATOM 713 C CA . GLY A 1 97 ? 4.836 6.112 1.785 1.00 96.06 97 GLY A CA 1
ATOM 714 C C . GLY A 1 97 ? 5.356 7.381 2.437 1.00 96.06 97 GLY A C 1
ATOM 715 O O . GLY A 1 97 ? 4.701 7.952 3.306 1.00 96.06 97 GLY A O 1
ATOM 716 N N . GLY A 1 98 ? 6.549 7.818 2.032 1.00 92.31 98 GLY A N 1
ATOM 717 C CA . GLY A 1 98 ? 7.246 8.957 2.646 1.00 92.31 98 GLY A CA 1
ATOM 718 C C . GLY A 1 98 ? 6.681 10.344 2.317 1.00 92.31 98 GLY A C 1
ATOM 719 O O . GLY A 1 98 ? 7.353 11.340 2.581 1.00 92.31 98 GLY A O 1
ATOM 720 N N . ARG A 1 99 ? 5.497 10.437 1.698 1.00 90.81 99 ARG A N 1
ATOM 721 C CA . ARG A 1 99 ? 4.903 11.728 1.340 1.00 90.81 99 ARG A CA 1
ATOM 722 C C . ARG A 1 99 ? 4.509 12.522 2.593 1.00 90.81 99 ARG A C 1
ATOM 724 O O . ARG A 1 99 ? 4.021 11.955 3.574 1.00 90.81 99 ARG A O 1
ATOM 731 N N . ARG A 1 100 ? 4.743 13.833 2.522 1.00 87.62 100 ARG A N 1
ATOM 732 C CA . ARG A 1 100 ? 4.455 14.827 3.561 1.00 87.62 100 ARG A CA 1
ATOM 733 C C . ARG A 1 100 ? 3.208 15.624 3.192 1.00 87.62 100 ARG A C 1
ATOM 735 O O . ARG A 1 100 ? 2.943 15.828 2.010 1.00 87.62 100 ARG A O 1
ATOM 742 N N . ASP A 1 101 ? 2.470 16.076 4.200 1.00 84.19 101 ASP A N 1
ATOM 743 C CA . ASP A 1 101 ? 1.169 16.740 4.017 1.00 84.19 101 ASP A CA 1
ATOM 744 C C . ASP A 1 101 ? 1.266 18.117 3.342 1.00 84.19 101 ASP A C 1
ATOM 746 O O . ASP A 1 101 ? 0.282 18.612 2.799 1.00 84.19 101 ASP A O 1
ATOM 750 N N . ASP A 1 102 ? 2.462 18.712 3.298 1.00 85.88 102 ASP A N 1
ATOM 751 C CA . ASP A 1 102 ? 2.753 19.933 2.536 1.00 85.88 102 ASP A CA 1
ATOM 752 C C . ASP A 1 102 ? 2.678 19.740 1.008 1.00 85.88 102 ASP A C 1
ATOM 754 O O . ASP A 1 102 ? 2.703 20.718 0.262 1.00 85.88 102 ASP A O 1
ATOM 758 N N . ALA A 1 103 ? 2.536 18.498 0.534 1.00 86.12 103 ALA A N 1
ATOM 759 C CA . ALA A 1 103 ? 2.318 18.171 -0.871 1.00 86.12 103 ALA A CA 1
ATOM 760 C C . ALA A 1 103 ? 0.832 18.172 -1.294 1.00 86.12 103 ALA A C 1
ATOM 762 O O . ALA A 1 103 ? 0.534 17.815 -2.437 1.00 86.12 103 ALA A O 1
ATOM 763 N N . LEU A 1 104 ? -0.099 18.545 -0.407 1.00 85.94 104 LEU A N 1
ATOM 764 C CA . LEU A 1 104 ? -1.515 18.725 -0.741 1.00 85.94 104 LEU A CA 1
ATOM 765 C C . LEU A 1 104 ? -1.789 20.134 -1.326 1.00 85.94 104 LEU A C 1
ATOM 767 O O . LEU A 1 104 ? -1.200 21.110 -0.861 1.00 85.94 104 LEU A O 1
ATOM 771 N N . PRO A 1 105 ? -2.715 20.282 -2.300 1.00 87.12 105 PRO A N 1
ATOM 772 C CA . PRO A 1 105 ? -3.502 19.226 -2.937 1.00 87.12 105 PRO A CA 1
ATOM 773 C C . PRO A 1 105 ? -2.647 18.341 -3.853 1.00 87.12 105 PRO A C 1
ATOM 775 O O . PRO A 1 105 ? -1.824 18.824 -4.629 1.00 87.12 105 PRO A O 1
ATOM 778 N N . PHE A 1 106 ? -2.868 17.030 -3.766 1.00 88.12 106 PHE A N 1
ATOM 779 C CA . PHE A 1 106 ? -2.090 16.035 -4.494 1.00 88.12 106 PHE A CA 1
ATOM 780 C C . PHE A 1 106 ? -2.766 15.675 -5.822 1.00 88.12 106 PHE A C 1
ATOM 782 O O . PHE A 1 106 ? -3.925 15.271 -5.842 1.00 88.12 106 PHE A O 1
ATOM 789 N N . ASP A 1 107 ? -2.032 15.789 -6.932 1.00 89.56 107 ASP A N 1
ATOM 790 C CA . ASP A 1 107 ? -2.470 15.302 -8.244 1.00 89.56 107 ASP A CA 1
ATOM 791 C C . ASP A 1 107 ? -1.819 13.935 -8.533 1.00 89.56 107 ASP A C 1
ATOM 793 O O . ASP A 1 107 ? -0.656 13.889 -8.961 1.00 89.56 107 ASP A O 1
ATOM 797 N N . PRO A 1 108 ? -2.533 12.810 -8.321 1.00 90.81 108 PRO A N 1
ATOM 798 C CA . PRO A 1 108 ? -1.980 11.481 -8.552 1.00 90.81 108 PRO A CA 1
ATOM 799 C C . PRO A 1 108 ? -1.650 11.229 -10.025 1.00 90.81 108 PRO A C 1
ATOM 801 O O . PRO A 1 108 ? -0.704 10.497 -10.304 1.00 90.81 108 PRO A O 1
ATOM 804 N N . ARG A 1 109 ? -2.370 11.839 -10.979 1.00 89.44 109 ARG A N 1
ATOM 805 C CA . ARG A 1 109 ? -2.104 11.623 -12.412 1.00 89.44 109 ARG A CA 1
ATOM 806 C C . ARG A 1 109 ? -0.740 12.180 -12.779 1.00 89.44 109 ARG A C 1
ATOM 808 O O . ARG A 1 109 ? 0.064 11.495 -13.400 1.00 89.44 109 ARG A O 1
ATOM 815 N N . ARG A 1 110 ? -0.451 13.404 -12.338 1.00 90.50 110 ARG A N 1
ATOM 816 C CA . ARG A 1 110 ? 0.858 14.023 -12.556 1.00 90.50 110 ARG A CA 1
ATOM 817 C C . ARG A 1 110 ? 1.959 13.324 -11.762 1.00 90.50 110 ARG A C 1
ATOM 819 O O . ARG A 1 110 ? 3.035 13.084 -12.299 1.00 90.50 110 ARG A O 1
ATOM 826 N N . ALA A 1 111 ? 1.706 13.013 -10.492 1.00 92.25 111 ALA A N 1
ATOM 827 C CA . ALA A 1 111 ? 2.715 12.443 -9.602 1.00 92.25 111 ALA A CA 1
ATOM 828 C C . ALA A 1 111 ? 3.132 11.013 -9.974 1.00 92.25 111 ALA A C 1
ATOM 830 O O . ALA A 1 111 ? 4.228 10.595 -9.601 1.00 92.25 111 ALA A O 1
ATOM 831 N N . PHE A 1 112 ? 2.271 10.275 -10.677 1.00 95.38 112 PHE A N 1
ATOM 832 C CA . PHE A 1 112 ? 2.527 8.903 -11.104 1.00 95.38 112 PHE A CA 1
ATOM 833 C C . PHE A 1 112 ? 2.678 8.748 -12.622 1.00 95.38 112 PHE A C 1
ATOM 835 O O . PHE A 1 112 ? 2.727 7.621 -13.093 1.00 95.38 112 PHE A O 1
ATOM 842 N N . ALA A 1 113 ? 2.808 9.835 -13.390 1.00 93.62 113 ALA A N 1
ATOM 843 C CA . ALA A 1 113 ? 2.871 9.781 -14.857 1.00 93.62 113 ALA A CA 1
ATOM 844 C C . ALA A 1 113 ? 3.982 8.860 -15.405 1.00 93.62 113 ALA A C 1
ATOM 846 O O . ALA A 1 113 ? 3.800 8.216 -16.432 1.00 93.62 113 ALA A O 1
ATOM 847 N N . ALA A 1 114 ? 5.118 8.748 -14.707 1.00 93.00 114 ALA A N 1
ATOM 848 C CA . ALA A 1 114 ? 6.206 7.851 -15.111 1.00 93.00 114 ALA A CA 1
ATOM 849 C C . ALA A 1 114 ? 5.829 6.356 -15.029 1.00 93.00 114 ALA A C 1
ATOM 851 O O . ALA A 1 114 ? 6.393 5.535 -15.747 1.00 93.00 114 ALA A O 1
ATOM 852 N N . ALA A 1 115 ? 4.822 5.995 -14.221 1.00 92.31 115 ALA A N 1
ATOM 853 C CA . ALA A 1 115 ? 4.329 4.622 -14.119 1.00 92.31 115 ALA A CA 1
ATOM 854 C C . ALA A 1 115 ? 3.760 4.090 -15.447 1.00 92.31 115 ALA A C 1
ATOM 856 O O . ALA A 1 115 ? 3.780 2.878 -15.668 1.00 92.31 115 ALA A O 1
ATOM 857 N N . ASP A 1 116 ? 3.272 4.977 -16.323 1.00 90.62 116 ASP A N 1
ATOM 858 C CA . ASP A 1 116 ? 2.708 4.613 -17.628 1.00 90.62 116 ASP A CA 1
ATOM 859 C C . ASP A 1 116 ? 3.787 4.135 -18.617 1.00 90.62 116 ASP A C 1
ATOM 861 O O . ASP A 1 116 ? 3.480 3.431 -19.580 1.00 90.62 116 ASP A O 1
ATOM 865 N N . GLY A 1 117 ? 5.058 4.479 -18.369 1.00 91.75 117 GLY A N 1
ATOM 866 C CA . GLY A 1 117 ? 6.204 4.051 -19.176 1.00 91.75 117 GLY A CA 1
ATOM 867 C C . GLY A 1 117 ? 6.698 2.633 -18.873 1.00 91.75 117 GLY A C 1
ATOM 868 O O . GLY A 1 117 ? 7.505 2.098 -19.634 1.00 91.75 117 GLY A O 1
ATOM 869 N N . VAL A 1 118 ? 6.216 2.006 -17.791 1.00 96.00 118 VAL A N 1
ATOM 870 C CA . VAL A 1 118 ? 6.698 0.703 -17.314 1.00 96.00 118 VAL A CA 1
ATOM 871 C C . VAL A 1 118 ? 5.559 -0.308 -17.223 1.00 96.00 118 VAL A C 1
ATOM 873 O O . VAL A 1 118 ? 4.587 -0.161 -16.477 1.00 96.00 118 VAL A O 1
ATOM 876 N N . THR A 1 119 ? 5.706 -1.400 -17.971 1.00 96.50 119 THR A N 1
ATOM 877 C CA . THR A 1 119 ? 4.802 -2.553 -17.899 1.00 96.50 119 THR A CA 1
ATOM 878 C C . THR A 1 119 ? 4.976 -3.325 -16.587 1.00 96.50 119 THR A C 1
ATOM 880 O O . THR A 1 119 ? 6.002 -3.231 -15.914 1.00 96.50 119 THR A O 1
ATOM 883 N N . ALA A 1 120 ? 3.981 -4.142 -16.228 1.00 93.12 120 ALA A N 1
ATOM 884 C CA . ALA A 1 120 ? 4.076 -5.000 -15.045 1.00 93.12 120 ALA A CA 1
ATOM 885 C C . ALA A 1 120 ? 5.267 -5.975 -15.129 1.00 93.12 120 ALA A C 1
ATOM 887 O O . ALA A 1 120 ? 5.964 -6.161 -14.137 1.00 93.12 120 ALA A O 1
ATOM 888 N N . ASP A 1 121 ? 5.544 -6.526 -16.315 1.00 95.50 121 ASP A N 1
ATOM 889 C CA . ASP A 1 121 ? 6.655 -7.459 -16.528 1.00 95.50 121 ASP A CA 1
ATOM 890 C C . ASP A 1 121 ? 8.021 -6.775 -16.393 1.00 95.50 121 ASP A C 1
ATOM 892 O O . ASP A 1 121 ? 8.948 -7.350 -15.824 1.00 95.50 121 ASP A O 1
ATOM 896 N N . GLN A 1 122 ? 8.148 -5.532 -16.868 1.00 97.19 122 GLN A N 1
ATOM 897 C CA . GLN A 1 122 ? 9.354 -4.725 -16.668 1.00 97.19 122 GLN A CA 1
ATOM 898 C C . GLN A 1 122 ? 9.566 -4.388 -15.190 1.00 97.19 122 GLN A C 1
ATOM 900 O O . GLN A 1 122 ? 10.676 -4.548 -14.690 1.00 97.19 122 GLN A O 1
ATOM 905 N N . ALA A 1 123 ? 8.513 -3.987 -14.471 1.00 97.06 123 ALA A N 1
ATOM 906 C CA . ALA A 1 123 ? 8.605 -3.745 -13.033 1.00 97.06 123 ALA A CA 1
ATOM 907 C C . ALA A 1 123 ? 9.002 -5.024 -12.269 1.00 97.06 123 ALA A C 1
ATOM 909 O O . ALA A 1 123 ? 9.884 -4.983 -11.416 1.00 97.06 123 ALA A O 1
ATOM 910 N N . ALA A 1 124 ? 8.420 -6.177 -12.614 1.00 95.44 124 ALA A N 1
ATOM 911 C CA . ALA A 1 124 ? 8.794 -7.465 -12.027 1.00 95.44 124 ALA A CA 1
ATOM 912 C C . ALA A 1 124 ? 10.246 -7.858 -12.362 1.00 95.44 124 ALA A C 1
ATOM 914 O O . ALA A 1 124 ? 10.958 -8.414 -11.526 1.00 95.44 124 ALA A O 1
ATOM 915 N N . LEU A 1 125 ? 10.725 -7.545 -13.571 1.00 96.25 125 LEU A N 1
ATOM 916 C CA . LEU A 1 125 ? 12.123 -7.750 -13.953 1.00 96.25 125 LEU A CA 1
ATOM 917 C C . LEU A 1 125 ? 13.071 -6.889 -13.103 1.00 96.25 125 LEU A C 1
ATOM 919 O O . LEU A 1 125 ? 14.045 -7.429 -12.583 1.00 96.25 125 LEU A O 1
ATOM 923 N N . VAL A 1 126 ? 12.756 -5.604 -12.900 1.00 97.75 126 VAL A N 1
ATOM 924 C CA . VAL A 1 126 ? 13.506 -4.714 -11.993 1.00 97.75 126 VAL A CA 1
ATOM 925 C C . VAL A 1 126 ? 13.553 -5.297 -10.580 1.00 97.75 126 VAL A C 1
ATOM 927 O O . VAL A 1 126 ? 14.629 -5.390 -9.996 1.00 97.75 126 VAL A O 1
ATOM 930 N N . ALA A 1 127 ? 12.413 -5.737 -10.042 1.00 96.12 127 ALA A N 1
ATOM 931 C CA . ALA A 1 127 ? 12.330 -6.346 -8.714 1.00 96.12 127 ALA A CA 1
ATOM 932 C C . ALA A 1 127 ? 13.252 -7.569 -8.556 1.00 96.12 127 ALA A C 1
ATOM 934 O O . ALA A 1 127 ? 13.967 -7.669 -7.558 1.00 96.12 127 ALA A O 1
ATOM 935 N N . ARG A 1 128 ? 13.282 -8.466 -9.551 1.00 94.75 128 ARG A N 1
ATOM 936 C CA . ARG A 1 128 ? 14.164 -9.646 -9.534 1.00 94.75 128 ARG A CA 1
ATOM 937 C C . ARG A 1 128 ? 15.642 -9.265 -9.492 1.00 94.75 128 ARG A C 1
ATOM 939 O O . ARG A 1 128 ? 16.382 -9.828 -8.693 1.00 94.75 128 ARG A O 1
ATOM 946 N N . HIS A 1 129 ? 16.056 -8.302 -10.312 1.00 96.31 129 HIS A N 1
ATOM 947 C CA . HIS A 1 129 ? 17.452 -7.863 -10.369 1.00 96.31 129 HIS A CA 1
ATOM 948 C C . HIS A 1 129 ? 17.877 -7.051 -9.133 1.00 96.31 129 HIS A C 1
ATOM 950 O O . HIS A 1 129 ? 19.000 -7.175 -8.646 1.00 96.31 129 HIS A O 1
ATOM 956 N N . LEU A 1 130 ? 16.961 -6.270 -8.547 1.00 94.00 130 LEU A N 1
ATOM 957 C CA . LEU A 1 130 ? 17.183 -5.651 -7.235 1.00 94.00 130 LEU A CA 1
ATOM 958 C C . LEU A 1 130 ? 17.406 -6.708 -6.150 1.00 94.00 130 LEU A C 1
ATOM 960 O O . LEU A 1 130 ? 18.333 -6.580 -5.355 1.00 94.00 130 LEU A O 1
ATOM 964 N N . ALA A 1 131 ? 16.583 -7.757 -6.129 1.00 92.50 131 ALA A N 1
ATOM 965 C CA . ALA A 1 131 ? 16.695 -8.835 -5.152 1.00 92.50 131 ALA A CA 1
ATOM 966 C C . ALA A 1 131 ? 17.963 -9.685 -5.337 1.00 92.50 131 ALA A C 1
ATOM 968 O O . ALA A 1 131 ? 18.549 -10.125 -4.350 1.00 92.50 131 ALA A O 1
ATOM 969 N N . ALA A 1 132 ? 18.398 -9.896 -6.581 1.00 93.62 132 ALA A N 1
ATOM 970 C CA . ALA A 1 132 ? 19.648 -10.585 -6.896 1.00 93.62 132 ALA A CA 1
ATOM 971 C C . ALA A 1 132 ? 20.898 -9.736 -6.597 1.00 93.62 132 ALA A C 1
ATOM 973 O O . ALA A 1 132 ? 21.992 -10.283 -6.471 1.00 93.62 132 ALA A O 1
ATOM 974 N N . GLY A 1 133 ? 20.744 -8.415 -6.451 1.00 95.06 133 GLY A N 1
ATOM 975 C CA . GLY A 1 133 ? 21.857 -7.490 -6.241 1.00 95.06 133 GLY A CA 1
ATOM 976 C C . GLY A 1 133 ? 22.685 -7.225 -7.502 1.00 95.06 133 GLY A C 1
ATOM 977 O O . GLY A 1 133 ? 23.781 -6.682 -7.392 1.00 95.06 133 GLY A O 1
ATOM 978 N N . ASP A 1 134 ? 22.167 -7.584 -8.679 1.00 96.31 134 ASP A N 1
ATOM 979 C CA . ASP A 1 134 ? 22.848 -7.493 -9.975 1.00 96.3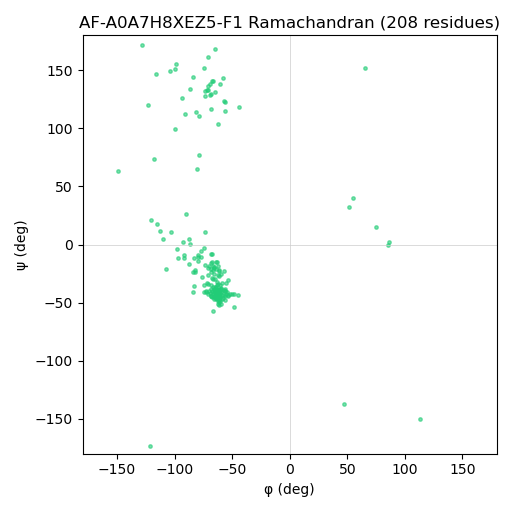1 134 ASP A CA 1
ATOM 980 C C . ASP A 1 134 ? 22.252 -6.409 -10.893 1.00 96.31 134 ASP A C 1
ATOM 982 O O . ASP A 1 134 ? 22.689 -6.259 -12.028 1.00 96.31 134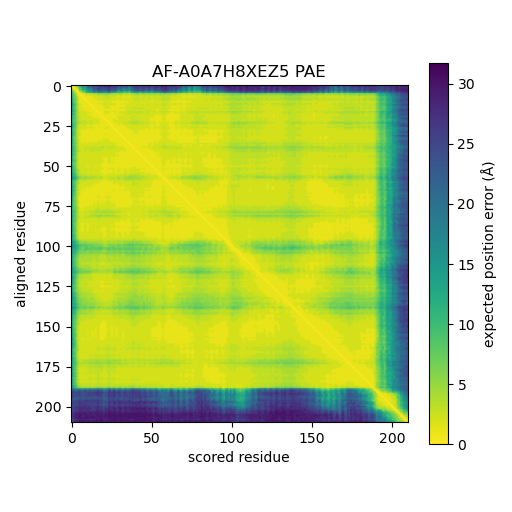 ASP A O 1
ATOM 986 N N . LEU A 1 135 ? 21.283 -5.607 -10.421 1.00 94.44 135 LEU A N 1
ATOM 987 C CA . LEU A 1 135 ? 20.605 -4.585 -11.237 1.00 94.44 135 LEU A CA 1
ATOM 988 C C . LEU A 1 135 ? 21.574 -3.690 -12.024 1.00 94.44 135 LEU A C 1
ATOM 990 O O . LEU A 1 135 ? 21.336 -3.423 -13.199 1.00 94.44 135 LEU A O 1
ATOM 994 N N . CYS A 1 136 ? 22.669 -3.255 -11.397 1.00 94.19 136 CYS A N 1
ATOM 995 C CA . CYS A 1 136 ? 23.673 -2.392 -12.023 1.00 94.19 136 CYS A CA 1
ATOM 996 C C . CYS A 1 136 ? 24.468 -3.078 -13.148 1.00 94.19 136 CYS A C 1
ATOM 998 O O . CYS A 1 136 ? 25.133 -2.392 -13.913 1.00 94.19 136 CYS A O 1
ATOM 1000 N N . GLU A 1 137 ? 24.420 -4.407 -13.250 1.00 95.94 137 GLU A N 1
ATOM 1001 C CA . GLU A 1 137 ? 25.022 -5.181 -14.345 1.00 95.94 137 GLU A CA 1
ATOM 1002 C C . GLU A 1 137 ? 24.105 -5.230 -15.582 1.00 95.94 137 GLU A C 1
ATOM 1004 O O . GLU A 1 137 ? 24.527 -5.620 -16.671 1.00 95.94 137 GLU A O 1
ATOM 1009 N N . HIS A 1 138 ? 22.849 -4.802 -15.432 1.00 94.25 138 HIS A N 1
ATOM 1010 C CA . HIS A 1 138 ? 21.819 -4.833 -16.460 1.00 94.25 138 HIS A CA 1
ATOM 1011 C C . HIS A 1 138 ? 21.340 -3.415 -16.800 1.00 94.25 138 HIS A C 1
ATOM 1013 O O . HIS A 1 138 ? 20.218 -3.046 -16.460 1.00 94.25 138 HIS A O 1
ATOM 1019 N N . ASP A 1 139 ? 22.151 -2.633 -17.524 1.00 91.62 139 ASP A N 1
ATOM 1020 C CA . ASP A 1 139 ? 21.895 -1.210 -17.846 1.00 91.62 139 ASP A CA 1
ATOM 1021 C C . ASP A 1 139 ? 20.460 -0.908 -18.317 1.00 91.62 139 ASP A C 1
ATOM 1023 O O . ASP A 1 139 ? 19.832 0.053 -17.871 1.00 91.62 139 ASP A O 1
ATOM 1027 N N . GLY A 1 140 ? 19.904 -1.749 -19.197 1.00 92.56 140 GLY A N 1
ATOM 1028 C CA . GLY A 1 140 ? 18.538 -1.576 -19.702 1.00 92.56 140 GLY A CA 1
ATOM 1029 C C . GLY A 1 140 ? 17.453 -1.767 -18.637 1.00 92.56 140 GLY A C 1
ATOM 1030 O O . GLY A 1 140 ? 16.400 -1.144 -18.724 1.00 92.56 140 GLY A O 1
ATOM 1031 N N . VAL A 1 141 ? 17.702 -2.607 -17.630 1.00 94.12 141 VAL A N 1
ATOM 1032 C CA . VAL A 1 141 ? 16.800 -2.815 -16.488 1.00 94.12 141 VAL A CA 1
ATOM 1033 C C . VAL A 1 141 ? 17.038 -1.743 -15.426 1.00 94.12 141 VAL A C 1
ATOM 1035 O O . VAL A 1 141 ? 16.076 -1.194 -14.896 1.00 94.12 141 VAL A O 1
ATOM 1038 N N . ALA A 1 142 ? 18.298 -1.390 -15.159 1.00 94.94 142 ALA A N 1
ATOM 1039 C CA . ALA A 1 142 ? 18.664 -0.309 -14.247 1.00 94.94 142 ALA A CA 1
ATOM 1040 C C . ALA 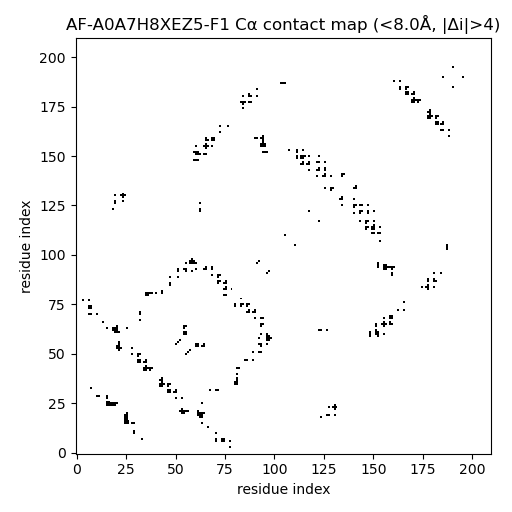A 1 142 ? 18.016 1.023 -14.651 1.00 94.94 142 ALA A C 1
ATOM 1042 O O . ALA A 1 142 ? 17.495 1.737 -13.797 1.00 94.94 142 ALA A O 1
ATOM 1043 N N . GLY A 1 143 ? 17.954 1.316 -15.955 1.00 95.69 143 GLY A N 1
ATOM 1044 C CA . GLY A 1 143 ? 17.286 2.506 -16.486 1.00 95.69 143 GLY A CA 1
ATOM 1045 C C . GLY A 1 143 ? 15.774 2.575 -16.230 1.00 95.69 143 GLY A C 1
ATOM 1046 O O . GLY A 1 143 ? 15.196 3.646 -16.368 1.00 95.69 143 GLY A O 1
ATOM 1047 N N . LEU A 1 144 ? 15.132 1.467 -15.841 1.00 97.06 144 LEU A N 1
ATOM 1048 C CA . LEU A 1 144 ? 13.701 1.403 -15.518 1.00 97.06 144 LEU A CA 1
ATOM 1049 C C . LEU A 1 144 ? 13.428 1.483 -14.009 1.00 97.06 144 LEU A C 1
ATOM 1051 O O . LEU A 1 144 ? 12.266 1.461 -13.605 1.00 97.06 144 LEU A O 1
ATOM 1055 N N . ALA A 1 145 ? 14.464 1.525 -13.164 1.00 96.31 145 ALA A N 1
ATOM 1056 C CA . ALA A 1 145 ? 14.314 1.342 -11.723 1.00 96.31 145 ALA A CA 1
ATOM 1057 C C . ALA A 1 145 ? 13.466 2.436 -11.058 1.00 96.31 145 ALA A C 1
ATOM 1059 O O . ALA A 1 145 ? 12.563 2.124 -10.277 1.00 96.31 145 ALA A O 1
ATOM 1060 N N . ASP A 1 146 ? 13.709 3.699 -11.407 1.00 96.75 146 ASP A N 1
ATOM 1061 C CA . ASP A 1 146 ? 12.954 4.830 -10.862 1.00 96.75 146 ASP A CA 1
ATOM 1062 C C . ASP A 1 146 ? 11.485 4.784 -11.305 1.00 96.75 146 ASP A C 1
ATOM 1064 O O . ASP A 1 146 ? 10.578 4.903 -10.478 1.00 96.75 146 ASP A O 1
ATOM 1068 N N . ASP A 1 147 ? 11.228 4.517 -12.586 1.00 97.69 147 ASP A N 1
ATOM 1069 C CA . ASP A 1 147 ? 9.871 4.418 -13.129 1.00 97.69 147 ASP A CA 1
ATOM 1070 C C . ASP A 1 147 ? 9.110 3.210 -12.549 1.00 97.69 147 ASP A C 1
ATOM 1072 O O . ASP A 1 147 ? 7.918 3.304 -12.240 1.00 97.69 147 ASP A O 1
ATOM 1076 N N . ALA A 1 148 ? 9.797 2.086 -12.308 1.00 97.88 148 ALA A N 1
ATOM 1077 C CA . ALA A 1 148 ? 9.238 0.932 -11.606 1.00 97.88 148 ALA A CA 1
ATOM 1078 C C . ALA A 1 148 ? 8.889 1.266 -10.145 1.00 97.88 148 ALA A C 1
ATOM 1080 O O . ALA A 1 148 ? 7.817 0.887 -9.665 1.00 97.88 148 ALA A O 1
ATOM 1081 N N . ALA A 1 149 ? 9.730 2.035 -9.448 1.00 97.69 149 ALA A N 1
ATOM 1082 C CA . ALA A 1 149 ? 9.429 2.509 -8.100 1.00 97.69 149 ALA A CA 1
ATOM 1083 C C . ALA A 1 149 ? 8.217 3.460 -8.082 1.00 97.69 149 ALA A C 1
ATOM 1085 O O . ALA A 1 149 ? 7.363 3.363 -7.191 1.00 97.69 149 ALA A O 1
ATOM 1086 N N . VAL A 1 150 ? 8.089 4.341 -9.084 1.00 98.12 150 VAL A N 1
ATOM 1087 C CA . VAL A 1 150 ? 6.893 5.180 -9.274 1.00 98.12 150 VAL A CA 1
ATOM 1088 C C . VAL A 1 150 ? 5.664 4.309 -9.529 1.00 98.12 150 VAL A C 1
ATOM 1090 O O . VAL A 1 150 ? 4.615 4.556 -8.930 1.00 98.12 150 VAL A O 1
ATOM 1093 N N . ARG A 1 151 ? 5.788 3.253 -10.340 1.00 98.12 151 ARG A N 1
ATOM 1094 C CA . ARG A 1 151 ? 4.708 2.296 -10.597 1.00 98.12 151 ARG A CA 1
ATOM 1095 C C . ARG A 1 151 ? 4.247 1.576 -9.331 1.00 98.12 151 ARG A C 1
ATOM 1097 O O . ARG A 1 151 ? 3.047 1.548 -9.064 1.00 98.12 151 ARG A O 1
ATOM 1104 N N . TRP A 1 152 ? 5.158 1.049 -8.514 1.00 98.50 152 TRP A N 1
ATOM 1105 C CA . TRP A 1 152 ? 4.791 0.413 -7.241 1.00 98.50 152 TRP A CA 1
ATOM 1106 C C . TRP A 1 152 ? 4.129 1.392 -6.272 1.00 98.50 152 TRP A C 1
ATOM 1108 O O . TRP A 1 152 ? 3.168 1.035 -5.587 1.00 98.50 152 TRP A O 1
ATOM 1118 N N . ALA A 1 153 ? 4.597 2.643 -6.236 1.00 98.50 153 ALA A N 1
ATOM 1119 C CA . ALA A 1 153 ? 3.957 3.689 -5.448 1.00 98.50 153 ALA A CA 1
ATOM 1120 C C . ALA A 1 153 ? 2.538 4.010 -5.951 1.00 98.50 153 ALA A C 1
ATOM 1122 O O . ALA A 1 153 ? 1.631 4.164 -5.133 1.00 98.50 153 ALA A O 1
ATOM 1123 N N . ALA A 1 154 ? 2.335 4.071 -7.270 1.00 97.75 154 ALA A N 1
ATOM 1124 C CA . ALA A 1 154 ? 1.031 4.306 -7.883 1.00 97.75 154 ALA A CA 1
ATOM 1125 C C . ALA A 1 154 ? 0.050 3.169 -7.571 1.00 97.75 154 ALA A C 1
ATOM 1127 O O . ALA A 1 154 ? -1.074 3.419 -7.139 1.00 97.75 154 ALA A O 1
ATOM 1128 N N . ASP A 1 155 ? 0.492 1.920 -7.720 1.00 98.19 155 ASP A N 1
ATOM 1129 C CA . ASP A 1 155 ? -0.331 0.748 -7.438 1.00 98.19 155 ASP A CA 1
ATOM 1130 C C . ASP A 1 155 ? -0.738 0.680 -5.952 1.00 98.19 155 ASP A C 1
ATOM 1132 O O . ASP A 1 155 ? -1.887 0.365 -5.634 1.00 98.19 155 ASP A O 1
ATOM 1136 N N . ALA A 1 156 ? 0.184 0.985 -5.029 1.00 98.50 156 ALA A N 1
ATOM 1137 C CA . ALA A 1 156 ? -0.104 1.013 -3.594 1.00 98.50 156 ALA A CA 1
ATOM 1138 C C . ALA A 1 156 ? -1.073 2.150 -3.225 1.00 98.50 156 ALA A C 1
ATOM 1140 O O . ALA A 1 156 ? -2.011 1.934 -2.453 1.00 98.50 156 ALA A O 1
ATOM 1141 N N . PHE A 1 157 ? -0.899 3.332 -3.824 1.00 97.88 157 PHE A N 1
ATOM 1142 C CA . PHE A 1 157 ? -1.816 4.460 -3.664 1.00 97.88 157 PHE A CA 1
ATOM 1143 C C . PHE A 1 157 ? -3.226 4.110 -4.156 1.00 97.88 157 PHE A C 1
ATOM 1145 O O . PHE A 1 157 ? -4.202 4.303 -3.435 1.00 97.88 157 PHE A O 1
ATOM 1152 N N . GLN A 1 158 ? -3.341 3.531 -5.355 1.00 96.56 158 GLN A N 1
ATOM 1153 C CA . GLN A 1 158 ? -4.620 3.097 -5.923 1.00 96.56 158 GLN A CA 1
ATOM 1154 C C . GLN A 1 158 ? -5.284 2.000 -5.088 1.00 96.56 158 GLN A C 1
ATOM 1156 O O . GLN A 1 158 ? -6.502 2.015 -4.922 1.00 96.56 158 GLN A O 1
ATOM 1161 N N . ALA A 1 159 ? -4.509 1.053 -4.551 1.00 98.12 159 ALA A N 1
ATOM 1162 C CA . ALA A 1 159 ? -5.035 0.053 -3.631 1.00 98.12 159 ALA A CA 1
ATOM 1163 C C . ALA A 1 159 ? -5.609 0.717 -2.369 1.00 98.12 159 ALA A C 1
ATOM 1165 O O . ALA A 1 159 ? -6.714 0.374 -1.956 1.00 98.12 159 ALA A O 1
ATOM 1166 N N . GLY A 1 160 ? -4.908 1.706 -1.800 1.00 97.50 160 GLY A N 1
ATOM 1167 C CA . GLY A 1 160 ? -5.388 2.477 -0.650 1.00 97.50 160 GLY A CA 1
ATOM 1168 C C . GLY A 1 160 ? -6.670 3.259 -0.949 1.00 97.50 160 GLY A C 1
ATOM 1169 O O . GLY A 1 160 ? -7.599 3.241 -0.143 1.00 97.50 160 GLY A O 1
ATOM 1170 N N . ALA A 1 161 ? -6.765 3.872 -2.130 1.00 95.81 161 ALA A N 1
ATOM 1171 C CA . ALA A 1 161 ? -7.924 4.659 -2.551 1.00 95.81 161 ALA A CA 1
ATOM 1172 C C . ALA A 1 161 ? -9.221 3.835 -2.687 1.00 95.81 161 ALA A C 1
ATOM 1174 O O . ALA A 1 161 ? -10.312 4.389 -2.613 1.00 95.81 161 ALA A O 1
ATOM 1175 N N . ARG A 1 162 ? -9.138 2.506 -2.845 1.00 95.31 162 ARG A N 1
ATOM 1176 C CA . ARG A 1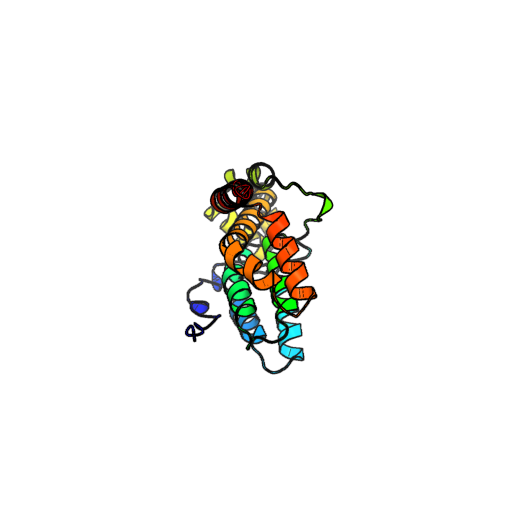 162 ? -10.314 1.615 -2.963 1.00 95.31 162 ARG A CA 1
ATOM 1177 C C . ARG A 1 162 ? -11.061 1.372 -1.647 1.00 95.31 162 ARG A C 1
ATOM 1179 O O . ARG A 1 162 ? -12.061 0.662 -1.656 1.00 95.31 162 ARG A O 1
ATOM 1186 N N . HIS A 1 163 ? -10.566 1.908 -0.533 1.00 95.56 163 HIS A N 1
ATOM 1187 C CA . HIS A 1 163 ? -11.096 1.664 0.812 1.00 95.56 163 HIS A CA 1
ATOM 1188 C C . HIS A 1 163 ? -11.572 2.947 1.517 1.00 95.56 163 HIS A C 1
ATOM 1190 O O . HIS A 1 163 ? -11.658 2.985 2.745 1.00 95.56 163 HIS A O 1
ATOM 1196 N N . THR A 1 164 ? -11.875 4.011 0.764 1.00 93.31 164 THR A N 1
ATOM 1197 C CA . THR A 1 164 ? -12.330 5.302 1.315 1.00 93.31 164 THR A CA 1
ATOM 1198 C C . THR A 1 164 ? -13.603 5.185 2.150 1.00 93.31 164 THR A C 1
ATOM 1200 O O . THR A 1 164 ? -13.725 5.869 3.165 1.00 93.31 164 THR A O 1
ATOM 1203 N N . ASP A 1 165 ? -14.506 4.265 1.802 1.00 92.25 165 ASP A N 1
ATOM 1204 C CA . ASP A 1 165 ? -15.705 3.941 2.581 1.00 92.25 165 ASP A CA 1
ATOM 1205 C C . ASP A 1 165 ? -15.367 3.537 4.025 1.00 92.25 165 ASP A C 1
ATOM 1207 O O . ASP A 1 165 ? -16.033 3.954 4.976 1.00 92.25 165 ASP A O 1
ATOM 1211 N N . ARG A 1 166 ? -14.285 2.772 4.208 1.00 95.00 166 ARG A N 1
ATOM 1212 C CA . ARG A 1 166 ? -13.816 2.334 5.526 1.00 95.00 166 ARG A CA 1
ATOM 1213 C C . ARG A 1 166 ? -13.229 3.496 6.307 1.00 95.00 166 ARG A C 1
ATOM 1215 O O . ARG A 1 166 ? -13.557 3.654 7.479 1.00 95.00 166 ARG A O 1
ATOM 1222 N N . TYR A 1 167 ? -12.442 4.345 5.648 1.00 95.06 167 TYR A N 1
ATOM 1223 C CA . TYR A 1 167 ? -11.827 5.515 6.278 1.00 95.06 167 TYR A CA 1
ATOM 1224 C C . TYR A 1 167 ? -12.888 6.481 6.811 1.00 95.06 167 TYR A C 1
ATOM 1226 O O . TYR A 1 167 ? -12.763 6.955 7.936 1.00 95.06 167 TYR A O 1
ATOM 1234 N N . VAL A 1 168 ? -13.982 6.697 6.071 1.00 92.56 168 VAL A N 1
ATOM 1235 C CA . VAL A 1 168 ? -15.115 7.511 6.548 1.00 92.56 168 VAL A CA 1
ATOM 1236 C C . VAL A 1 168 ? -15.713 6.937 7.834 1.00 92.56 168 VAL A C 1
ATOM 1238 O O . VAL A 1 168 ? -15.975 7.690 8.770 1.00 92.56 168 VAL A O 1
ATOM 1241 N N . ARG A 1 169 ? -15.899 5.613 7.928 1.00 93.44 169 ARG A N 1
ATOM 1242 C CA . ARG A 1 169 ? -16.403 4.980 9.163 1.00 93.44 169 ARG A CA 1
ATOM 1243 C C . ARG A 1 169 ? -15.423 5.127 10.324 1.00 93.44 169 ARG A C 1
ATOM 1245 O O . ARG A 1 169 ? -15.848 5.361 11.451 1.00 93.44 169 ARG A O 1
ATOM 1252 N N . TRP A 1 170 ? -14.126 5.016 10.048 1.00 96.06 170 TRP A N 1
ATOM 1253 C CA . TRP A 1 170 ? -13.074 5.115 11.057 1.00 96.06 170 TRP A CA 1
ATOM 1254 C C . TRP A 1 170 ? -12.936 6.506 11.686 1.00 96.06 170 TRP A C 1
ATOM 1256 O O . TRP A 1 170 ? -12.415 6.610 12.792 1.00 96.06 170 TRP A O 1
ATOM 1266 N N . LEU A 1 171 ? -13.462 7.562 11.055 1.00 93.69 171 LEU A N 1
ATOM 1267 C CA . LEU A 1 171 ? -13.547 8.896 11.668 1.00 93.69 171 LEU A CA 1
ATOM 1268 C C . LEU A 1 171 ? -14.366 8.912 12.968 1.00 93.69 171 LEU A C 1
ATOM 1270 O O . LEU A 1 171 ? -14.168 9.792 13.801 1.00 93.69 171 LEU A O 1
ATOM 1274 N N . ALA A 1 172 ? -15.289 7.960 13.135 1.00 93.75 172 ALA A N 1
ATOM 1275 C CA . ALA A 1 172 ? -16.119 7.825 14.328 1.00 93.75 172 ALA A CA 1
ATOM 1276 C C . ALA A 1 172 ? -15.521 6.876 15.385 1.00 93.75 172 ALA A C 1
ATOM 1278 O O . ALA A 1 172 ? -16.164 6.616 16.404 1.00 93.75 172 ALA A O 1
ATOM 1279 N N . GLU A 1 173 ? -14.326 6.324 15.153 1.00 94.19 173 GLU A N 1
ATOM 1280 C CA . GLU A 1 173 ? -13.674 5.450 16.127 1.00 94.19 173 GLU A CA 1
ATOM 1281 C C . GLU A 1 173 ? -13.276 6.239 17.384 1.00 94.19 173 GLU A C 1
ATOM 1283 O O . GLU A 1 173 ? -12.800 7.371 17.287 1.00 94.19 173 GLU A O 1
ATOM 1288 N N . PRO A 1 174 ? -13.432 5.649 18.581 1.00 94.38 174 PRO A N 1
ATOM 1289 C CA . PRO A 1 174 ? -13.103 6.321 19.835 1.00 94.38 174 PRO A CA 1
ATOM 1290 C C . PRO A 1 174 ? -11.594 6.522 20.030 1.00 94.38 174 PRO A C 1
ATOM 1292 O O . PRO A 1 174 ? -11.196 7.336 20.859 1.00 94.38 174 PRO A O 1
ATOM 1295 N N . ASP A 1 175 ? -10.756 5.777 19.301 1.00 96.44 175 ASP A N 1
ATOM 1296 C CA . ASP A 1 175 ? -9.306 5.962 19.303 1.00 96.44 175 ASP A CA 1
ATOM 1297 C C . ASP A 1 175 ? -8.933 7.169 18.416 1.00 96.44 175 ASP A C 1
ATOM 1299 O O . ASP A 1 175 ? -9.046 7.086 17.186 1.00 96.44 175 ASP A O 1
ATOM 1303 N N . PRO A 1 176 ? -8.456 8.286 19.001 1.00 95.75 176 PRO A N 1
ATOM 1304 C CA . PRO A 1 176 ? -8.165 9.499 18.245 1.00 95.75 176 PRO A CA 1
ATOM 1305 C C . PRO A 1 176 ? -7.005 9.326 17.259 1.00 95.75 176 PRO A C 1
ATOM 1307 O O . PRO A 1 176 ? -6.956 10.035 16.256 1.00 95.75 176 PRO A O 1
ATOM 1310 N N . GLN A 1 177 ? -6.074 8.396 17.505 1.00 97.31 177 GLN A N 1
ATOM 1311 C CA . GLN A 1 177 ? -4.971 8.142 16.580 1.00 97.31 177 GLN A CA 1
ATOM 1312 C C . GLN A 1 177 ? -5.476 7.424 15.324 1.00 97.31 177 GLN A C 1
ATOM 1314 O O . GLN A 1 177 ? -5.086 7.775 14.211 1.00 97.31 177 GLN A O 1
ATOM 1319 N N . LEU A 1 178 ? -6.380 6.457 15.496 1.00 97.75 178 LEU A N 1
ATOM 1320 C CA . LEU A 1 178 ? -7.037 5.767 14.388 1.00 97.75 178 LEU A CA 1
ATOM 1321 C C . LEU A 1 178 ? -7.859 6.759 13.549 1.00 97.75 178 LEU A C 1
ATOM 1323 O O . LEU A 1 178 ? -7.662 6.843 12.334 1.00 97.75 178 LEU A O 1
ATOM 1327 N N . ALA A 1 179 ? -8.715 7.552 14.200 1.00 96.44 179 ALA A N 1
ATOM 1328 C CA . ALA A 1 179 ? -9.521 8.573 13.532 1.00 96.44 179 ALA A CA 1
ATOM 1329 C C . ALA A 1 179 ? -8.650 9.620 12.808 1.00 96.44 179 ALA A C 1
ATOM 1331 O O . ALA A 1 179 ? -8.972 10.028 11.692 1.00 96.44 179 ALA A O 1
ATOM 1332 N N . GLY A 1 180 ? -7.511 10.004 13.396 1.00 96.12 180 GLY A N 1
ATOM 1333 C CA . GLY A 1 180 ? -6.534 10.907 12.783 1.00 96.12 180 GLY A CA 1
ATOM 1334 C C . GLY A 1 180 ? -5.940 10.361 11.483 1.00 96.12 180 GLY A C 1
ATOM 1335 O O . GLY A 1 180 ? -5.971 11.051 10.465 1.00 96.12 180 GLY A O 1
ATOM 1336 N N . TYR A 1 181 ? -5.470 9.107 11.472 1.00 97.06 181 TYR A N 1
ATOM 1337 C CA . TYR A 1 181 ? -4.973 8.482 10.238 1.00 97.06 181 TYR A CA 1
ATOM 1338 C C . TYR A 1 181 ? -6.066 8.328 9.176 1.00 97.06 181 TYR A C 1
ATOM 1340 O O . TYR A 1 181 ? -5.791 8.459 7.985 1.00 97.06 181 TYR A O 1
ATOM 1348 N N . ALA A 1 182 ? -7.306 8.059 9.587 1.00 95.56 182 ALA A N 1
ATOM 1349 C CA . ALA A 1 182 ? -8.430 7.980 8.662 1.00 95.56 182 ALA A CA 1
ATOM 1350 C C . ALA A 1 182 ? -8.714 9.334 7.988 1.00 95.56 182 ALA A C 1
ATOM 1352 O O . ALA A 1 182 ? -8.903 9.386 6.771 1.00 95.56 182 ALA A O 1
ATOM 1353 N N . ALA A 1 183 ? -8.683 10.430 8.753 1.00 93.94 183 ALA A N 1
ATOM 1354 C CA . ALA A 1 183 ? -8.828 11.785 8.222 1.00 93.94 183 ALA A CA 1
ATOM 1355 C C . ALA A 1 183 ? -7.701 12.142 7.245 1.00 93.94 183 ALA A C 1
ATOM 1357 O O . ALA A 1 183 ? -7.963 12.684 6.172 1.00 93.94 183 ALA A O 1
ATOM 1358 N N . GLU A 1 184 ? -6.462 11.787 7.586 1.00 93.75 184 GLU A N 1
ATOM 1359 C CA . GLU A 1 184 ? -5.308 11.980 6.712 1.00 93.75 184 GLU A CA 1
ATOM 1360 C C . GLU A 1 184 ? -5.480 11.218 5.391 1.00 93.75 184 GLU A C 1
ATOM 1362 O O . GLU A 1 184 ? -5.405 11.813 4.319 1.00 93.75 184 GLU A O 1
ATOM 1367 N N . LEU A 1 185 ? -5.800 9.922 5.440 1.00 94.62 185 LEU A N 1
ATOM 1368 C CA . LEU A 1 185 ? -6.030 9.114 4.239 1.00 94.62 185 LEU A CA 1
ATOM 1369 C C . LEU A 1 185 ? -7.103 9.722 3.324 1.00 94.62 185 LEU A C 1
ATOM 1371 O O . LEU A 1 185 ? -6.911 9.793 2.110 1.00 94.62 185 LEU A O 1
ATOM 1375 N N . LEU A 1 186 ? -8.204 10.214 3.893 1.00 92.69 186 LEU A N 1
ATOM 1376 C CA . LEU A 1 186 ? -9.264 10.878 3.128 1.00 92.69 186 LEU A CA 1
ATOM 1377 C C . LEU A 1 186 ? -8.804 12.188 2.477 1.00 92.69 186 LEU A C 1
ATOM 1379 O O . LEU A 1 186 ? -9.206 12.470 1.349 1.00 92.69 186 LEU A O 1
ATOM 1383 N N . ALA A 1 187 ? -7.942 12.964 3.141 1.00 91.50 187 ALA A N 1
ATOM 1384 C CA . ALA A 1 187 ? -7.374 14.180 2.561 1.00 91.50 187 ALA A CA 1
ATOM 1385 C C . ALA A 1 187 ? -6.511 13.883 1.319 1.00 91.50 187 ALA A C 1
ATOM 1387 O O . ALA A 1 187 ? -6.485 14.676 0.379 1.00 91.50 187 ALA A O 1
ATOM 1388 N N . TRP A 1 188 ? -5.842 12.727 1.296 1.00 92.75 188 TRP A N 1
ATOM 1389 C CA . TRP A 1 188 ? -4.934 12.322 0.222 1.00 92.75 188 TRP A CA 1
ATOM 1390 C C . TRP A 1 188 ? -5.612 11.692 -0.995 1.00 92.75 188 TRP A C 1
ATOM 1392 O O . TRP A 1 188 ? -5.143 11.894 -2.116 1.00 92.75 188 TRP A O 1
ATOM 1402 N N . PHE A 1 189 ? -6.686 10.920 -0.813 1.00 88.69 189 PHE A N 1
ATOM 1403 C CA . PHE A 1 189 ? -7.342 10.249 -1.943 1.00 88.69 189 PHE A CA 1
ATOM 1404 C C . PHE A 1 189 ? -8.262 11.165 -2.749 1.00 88.69 189 PHE A C 1
ATOM 1406 O O . PHE A 1 189 ? -8.598 10.832 -3.885 1.00 88.69 189 PHE A O 1
ATOM 1413 N N . GLY A 1 190 ? -8.599 12.335 -2.200 1.00 67.81 190 GLY A N 1
ATOM 1414 C CA . GLY A 1 190 ? -9.607 13.219 -2.765 1.00 67.81 190 GLY A CA 1
ATOM 1415 C C . GLY A 1 190 ? -11.001 12.572 -2.724 1.00 67.81 190 GLY A C 1
ATOM 1416 O O . GLY A 1 190 ? -11.140 11.347 -2.727 1.00 67.81 190 GLY A O 1
ATOM 1417 N N . PRO A 1 191 ? -12.075 13.365 -2.654 1.00 55.19 191 PRO A N 1
ATOM 1418 C CA . PRO A 1 191 ? -13.411 12.823 -2.847 1.00 55.19 191 PRO A CA 1
ATOM 1419 C C . PRO A 1 191 ? -13.540 12.321 -4.295 1.00 55.19 191 PRO A C 1
ATOM 1421 O O . PRO A 1 191 ? -13.185 13.035 -5.235 1.00 55.19 191 PRO A O 1
ATOM 1424 N N . ASP A 1 192 ? -14.034 11.096 -4.486 1.00 57.59 192 ASP A N 1
ATOM 1425 C CA . ASP A 1 192 ? -14.440 10.642 -5.817 1.00 57.59 192 ASP A CA 1
ATOM 1426 C C . ASP A 1 192 ? -15.645 11.466 -6.322 1.00 57.59 192 ASP A C 1
ATOM 1428 O O . ASP A 1 192 ? -16.259 12.237 -5.575 1.00 57.59 192 ASP A O 1
ATOM 1432 N N . GLU A 1 193 ? -15.994 11.342 -7.607 1.00 52.59 193 GLU A N 1
ATOM 1433 C CA . GLU A 1 193 ? -17.143 12.062 -8.183 1.00 52.59 193 GLU A CA 1
ATOM 1434 C C . GLU A 1 193 ? -18.446 11.823 -7.400 1.00 52.59 193 GLU A C 1
ATOM 1436 O O . GLU A 1 193 ? -19.280 12.724 -7.316 1.00 52.59 193 GLU A O 1
ATOM 1441 N N . ALA A 1 194 ? -18.615 10.650 -6.782 1.00 51.41 194 ALA A N 1
ATOM 1442 C CA . ALA A 1 194 ? -19.791 10.323 -5.984 1.00 51.41 194 ALA A CA 1
ATOM 1443 C C . ALA A 1 194 ? -19.802 11.067 -4.634 1.00 51.41 194 ALA A C 1
ATOM 1445 O O . ALA A 1 194 ? -20.841 11.585 -4.221 1.00 51.41 194 ALA A O 1
ATOM 1446 N N . ALA A 1 195 ? -18.651 11.185 -3.973 1.00 52.44 195 ALA A N 1
ATOM 1447 C CA . ALA A 1 195 ? -18.466 11.956 -2.750 1.00 52.44 195 ALA A CA 1
ATOM 1448 C C . ALA A 1 195 ? -18.619 13.464 -3.006 1.00 52.44 195 ALA A C 1
ATOM 1450 O O . ALA A 1 195 ? -19.274 14.158 -2.225 1.00 52.44 195 ALA A O 1
ATOM 1451 N N . LEU A 1 196 ? -18.098 13.967 -4.132 1.00 56.88 196 LEU A N 1
ATOM 1452 C CA . LEU A 1 196 ? -18.325 15.345 -4.583 1.00 56.88 196 LEU A CA 1
ATOM 1453 C C . LEU A 1 196 ? -19.807 15.602 -4.894 1.00 56.88 196 LEU A C 1
ATOM 1455 O O . LEU A 1 196 ? -20.358 16.609 -4.448 1.00 56.88 196 LEU A O 1
ATOM 1459 N N . ALA A 1 197 ? -20.481 14.683 -5.592 1.00 60.72 197 ALA A N 1
ATOM 1460 C CA . ALA A 1 197 ? -21.910 14.790 -5.885 1.00 60.72 197 ALA A CA 1
ATOM 1461 C C . ALA A 1 197 ? -22.774 14.783 -4.609 1.00 60.72 197 ALA A C 1
ATOM 1463 O O . ALA A 1 197 ? -23.721 15.564 -4.502 1.00 60.72 197 ALA A O 1
ATOM 1464 N N . GLY A 1 198 ? -22.427 13.959 -3.614 1.00 58.28 198 GLY A N 1
ATOM 1465 C CA . GLY A 1 198 ? -23.102 13.922 -2.312 1.00 58.28 198 GLY A CA 1
ATOM 1466 C C . GLY A 1 198 ? -22.946 15.220 -1.511 1.00 58.28 198 GLY A C 1
ATOM 1467 O O . GLY A 1 198 ? -23.925 15.724 -0.954 1.00 58.28 198 GLY A O 1
ATOM 1468 N N . LEU A 1 199 ? -21.747 15.812 -1.511 1.00 51.44 199 LEU A N 1
ATOM 1469 C CA . LEU A 1 199 ? -21.485 17.114 -0.886 1.00 51.44 199 LEU A CA 1
ATOM 1470 C C . LEU A 1 199 ? -22.320 18.233 -1.534 1.00 51.44 199 LEU A C 1
ATOM 1472 O O . LEU A 1 199 ? -22.965 19.002 -0.821 1.00 51.44 199 LEU A O 1
ATOM 1476 N N . VAL A 1 200 ? -22.401 18.276 -2.869 1.00 65.25 200 VAL A N 1
ATOM 1477 C CA . VAL A 1 200 ? -23.231 19.251 -3.609 1.00 65.25 200 VAL A CA 1
ATOM 1478 C C . VAL A 1 200 ? -24.729 19.067 -3.323 1.00 65.25 200 VAL A C 1
ATOM 1480 O O . VAL A 1 200 ? -25.450 20.047 -3.114 1.00 65.25 200 VAL A O 1
ATOM 1483 N N . ALA A 1 201 ? -25.205 17.821 -3.248 1.00 67.88 201 ALA A N 1
ATOM 1484 C CA . ALA A 1 201 ? -26.601 17.524 -2.928 1.00 67.88 201 ALA A CA 1
ATOM 1485 C C . ALA A 1 201 ? -26.982 17.970 -1.502 1.00 67.88 201 ALA A C 1
ATOM 1487 O O . ALA A 1 201 ? -28.060 18.527 -1.296 1.00 67.88 201 ALA A O 1
ATOM 1488 N N . SER A 1 202 ? -26.080 17.796 -0.530 1.00 55.66 202 SER A N 1
ATOM 1489 C CA . SER A 1 202 ? -26.309 18.174 0.874 1.00 55.66 202 SER A CA 1
ATOM 1490 C C . SER A 1 202 ? -26.334 19.690 1.128 1.00 55.66 202 SER A C 1
ATOM 1492 O O . SER A 1 202 ? -27.011 20.152 2.045 1.00 55.66 202 SER A O 1
ATOM 1494 N N . GLY A 1 203 ? -25.660 20.482 0.284 1.00 48.09 203 GLY A N 1
ATOM 1495 C CA . GLY A 1 203 ? -25.687 21.950 0.343 1.00 48.09 203 GLY A CA 1
ATOM 1496 C C . GLY A 1 203 ? -26.936 22.588 -0.280 1.00 48.09 203 GLY A C 1
ATOM 1497 O O . GLY A 1 203 ? -27.149 23.788 -0.127 1.00 48.09 203 GLY A O 1
ATOM 1498 N N . SER A 1 204 ? -27.769 21.803 -0.972 1.00 55.06 204 SER A N 1
ATOM 1499 C CA . SER A 1 204 ? -28.951 22.301 -1.695 1.00 55.06 204 SER A CA 1
ATOM 1500 C C . SER A 1 204 ? -30.239 22.284 -0.859 1.00 55.06 204 SER A C 1
ATOM 1502 O O . SER A 1 204 ? -31.235 22.900 -1.240 1.00 55.06 204 SER A O 1
ATOM 1504 N N . SER A 1 205 ? -30.241 21.626 0.301 1.00 52.53 205 SER A N 1
ATOM 1505 C CA . SER A 1 205 ? -31.350 21.668 1.259 1.00 52.53 205 SER A CA 1
ATOM 1506 C C . SER A 1 205 ? -31.318 22.964 2.079 1.00 52.53 205 SER A C 1
ATOM 1508 O O . SER A 1 205 ? -30.906 22.980 3.236 1.00 52.53 205 SER A O 1
ATOM 1510 N N . SER A 1 206 ? -31.758 24.070 1.473 1.00 54.34 206 SER A N 1
ATOM 1511 C CA . SER A 1 206 ? -32.187 25.252 2.235 1.00 54.34 206 SER A CA 1
ATOM 1512 C C . SER A 1 206 ? -33.501 24.933 2.966 1.00 54.34 206 SER A C 1
ATOM 1514 O O . SER A 1 206 ? -34.375 24.304 2.364 1.00 54.34 206 SER A O 1
ATOM 1516 N N . PRO A 1 207 ? -33.690 25.349 4.232 1.00 53.84 207 PRO A N 1
ATOM 1517 C CA . PRO A 1 207 ? -34.964 25.167 4.913 1.00 53.84 207 PRO A CA 1
ATOM 1518 C C . PRO A 1 207 ? -36.029 26.064 4.274 1.00 53.84 207 PRO A C 1
ATOM 1520 O O . PRO A 1 207 ? -35.829 27.267 4.100 1.00 53.84 207 PRO A O 1
ATOM 1523 N N . THR A 1 208 ? -37.168 25.471 3.927 1.00 54.91 208 THR A N 1
ATOM 1524 C CA . THR A 1 208 ? -38.376 26.180 3.497 1.00 54.91 208 THR A CA 1
ATOM 1525 C C . THR A 1 208 ? -38.797 27.154 4.604 1.00 54.91 208 THR A C 1
ATOM 1527 O O . THR A 1 208 ? -38.990 26.702 5.736 1.00 54.91 208 THR A O 1
ATOM 1530 N N . PRO A 1 209 ? -38.932 28.467 4.347 1.00 59.44 209 PRO A N 1
ATOM 1531 C CA . PRO A 1 209 ? -39.452 29.376 5.360 1.00 59.44 209 PRO A CA 1
ATOM 1532 C C . PRO A 1 209 ? -40.959 29.134 5.542 1.00 59.44 209 PRO A C 1
ATOM 1534 O O . PRO A 1 209 ? -41.686 29.012 4.553 1.00 59.44 209 PRO A O 1
ATOM 1537 N N . CYS A 1 210 ? -41.387 29.025 6.805 1.00 58.53 210 CYS A N 1
ATOM 1538 C CA . CYS A 1 210 ? -42.793 29.027 7.225 1.00 58.53 210 CYS A CA 1
ATOM 1539 C C . CYS A 1 210 ? -43.465 30.381 6.978 1.00 58.53 210 CYS A C 1
ATOM 1541 O O . CYS A 1 210 ? -42.770 31.415 7.113 1.00 58.53 210 CYS A O 1
#

Mean predicted aligned error: 6.23 Å

Sequence (210 aa):
MTASTDPLAGLDRVPWGSLHHAYGPADDVPGQVRALRSTHAPTRRRALSELAGAVCHQGTRWEASRHVVPFLAALADDPATGDRAAVVGLLRAVALGGRRDDALPFDPRRAFAAADGVTADQAALVARHLAAGDLCEHDGVAGLADDAAVRWAADAFQAGARHTDRYVRWLAEPDPQLAGYAAELLAWFGPDEAALAGLVASGSSSPTPC

Foldseek 3Di:
DPPLDPLCPCVVVPPQQLFFWQQAGRPCLSVLLVQQLDPDPVSNVVSLVVNLCGQANQQFGGRCLLVCLSSLLSLLVDPSGPPSLSSLVSLLCSQRGPDDPVCPPPDLCVQLVLLVVDDPVLLSVLRNCSNVVNQVVPVVSVVCNVSSSSNRNSSSNVSLLVNLVSLVVQCPPPPVSSVVSSVVSDRHSDDDPVSVVVVVVVVPPDPDDD

Solvent-accessible surface area (backbone atoms only — not comparable to full-atom values): 11367 Å² total; per-residue (Å²): 134,79,82,82,68,68,44,63,72,64,61,88,73,53,68,36,72,80,29,28,27,72,85,19,66,30,65,58,50,66,58,28,63,55,31,37,62,39,92,47,64,72,54,20,55,49,22,51,52,53,46,40,46,33,27,25,41,95,31,44,37,23,68,40,23,34,71,48,37,65,39,36,54,32,38,48,69,38,87,86,34,58,65,36,42,59,38,41,49,46,43,49,35,38,27,57,28,65,69,59,81,87,57,60,88,65,58,65,67,73,76,29,50,56,21,79,80,43,52,71,67,56,35,52,50,36,46,52,28,56,52,70,71,47,31,86,80,36,62,80,46,45,75,41,42,67,34,31,40,36,29,23,39,43,48,10,30,54,46,46,55,76,45,53,73,56,30,63,59,34,54,72,44,89,50,66,66,35,15,48,48,22,53,51,53,53,68,65,61,51,74,51,75,67,54,49,50,51,54,56,57,64,72,65,70,67,81,82,83,131

Radius of gyration: 18.96 Å; Cα contacts (8 Å, |Δi|>4): 274; chains: 1; bounding box: 68×47×42 Å

Organism: NCBI:txid47853

Nearest PDB structures (foldseek):
  5cwh-assembly1_A  TM=4.028E-01  e=3.193E-01  synthetic construct
  5h7c-assembly2_C  TM=3.181E-01  e=9.839E-01  Staphylococcus aureus
  6iur-assembly2_F  TM=3.888E-01  e=2.083E+00  Homo sapiens
  4qmh-assembly1_A  TM=2.830E-01  e=1.432E+00  Drosophila melanogaster
  6tng-assembly1_A  TM=2.681E-01  e=7.744E+00  Gallus gallus

Secondary structure (DSSP, 8-state):
------TTTTGGGS-GGGSEETTEE-TTHHHHHHHTT-SSHHHHHHHHHHHHHHHEETTEE-TTHHHHHHHHHHHHH-TTSTTHHHHHHHHHHHHHTT--GGGPSP-HHHHTGGGGGS-HHHHHHHHHHHHHT-GGG-HHHHTTHHHHHHHHHHHHHHHHHTTHHHHHHHTT-S-HHHHHHHHHHHHHH---HHHHHHHHHHTT-PPPP-

pLDDT: mean 90.86, std 13.82, range [35.28, 98.81]